Protein AF-A0A7G5Z8V1-F1 (afdb_monomer)

Foldseek 3Di:
DDDDDDPPDDDDQQAVQNLVVVLLVCCQVVANLVSQLVQADQQAWEPPLAIDRSCVVSVPDDGDPGGKHWHWQEWEAEQVRFWIWTKTKIADPVGWIWMKIWIWGQDPVSHIHTRYIYIDTDPDTDDHDPDHHYHYADPADQADDDDDDDDPAFDKDKDADPSRQKIKMKGAHPLRWIWIWIFGHNNPYTHTPDTDTGDRDD

Solvent-accessible surface area (backbone atoms only — not comparable to full-atom values): 11379 Å² total; per-residue (Å²): 135,88,83,81,84,78,78,78,77,75,75,82,78,83,45,70,63,53,46,51,50,51,44,39,50,34,15,70,74,71,24,35,49,55,27,52,56,69,38,36,40,85,82,11,34,30,60,81,72,50,82,39,51,40,48,73,72,43,66,85,53,75,52,61,99,66,44,69,50,54,49,59,39,35,29,42,28,20,52,85,66,46,28,32,42,36,31,28,22,32,37,40,90,88,70,52,26,14,39,38,45,36,35,35,37,51,43,98,88,66,50,69,28,31,48,37,43,44,68,52,80,37,98,64,69,55,74,84,56,98,65,52,50,77,45,69,20,39,79,49,73,78,60,67,82,79,83,87,80,86,74,96,56,58,62,67,54,70,55,57,35,96,81,43,17,25,38,40,37,39,38,32,41,85,74,32,24,34,40,40,37,30,30,33,21,69,45,86,50,75,44,79,78,43,79,48,77,43,71,46,75,131

Sequence (202 aa):
MLAALLLAAAAPAVTAADAERAFAAAAQSDGQWTAFRRHATDDAVMFAPQVVKAQEFLKDRKDPPKAIDWWPTESYVSCDGSFAVNTGGWQRPDGANGYFSTVWIKQPDGNWKWIVDGGDGLTTARPRPAMPAIHTASCSGTPAKPPTIAYREGPSAAAASADGTVVYRWHVSSNGARQFWAAIWDGKALTTVIDDKIAAPQ

pLDDT: mean 93.98, std 11.22, range [42.84, 98.94]

Structure (mmCIF, N/CA/C/O backbone):
data_AF-A0A7G5Z8V1-F1
#
_entry.id   AF-A0A7G5Z8V1-F1
#
loop_
_atom_site.group_PDB
_atom_site.id
_atom_site.type_symbol
_atom_site.label_atom_id
_atom_site.label_alt_id
_atom_site.label_comp_id
_atom_site.label_asym_id
_atom_site.label_entity_id
_atom_site.label_seq_id
_atom_site.pdbx_PDB_ins_code
_atom_site.Cartn_x
_atom_site.Cartn_y
_atom_site.Cartn_z
_atom_site.occupancy
_atom_site.B_iso_or_equiv
_atom_site.auth_seq_id
_atom_site.auth_comp_id
_atom_site.auth_asym_id
_atom_site.auth_atom_id
_atom_site.pdbx_PDB_model_num
ATOM 1 N N . MET A 1 1 ? -20.443 -7.767 -50.316 1.00 42.84 1 MET A N 1
ATOM 2 C CA . MET A 1 1 ? -20.719 -7.902 -48.870 1.00 42.84 1 MET A CA 1
ATOM 3 C C . MET A 1 1 ? -19.552 -7.262 -48.131 1.00 42.84 1 MET A C 1
ATOM 5 O O . MET A 1 1 ? -18.460 -7.806 -48.198 1.00 42.84 1 MET A O 1
ATOM 9 N N . LEU A 1 2 ? -19.734 -6.073 -47.545 1.00 43.00 2 LEU A N 1
ATOM 10 C CA . LEU A 1 2 ? -18.720 -5.467 -46.674 1.00 43.00 2 LEU A CA 1
ATOM 11 C C . LEU A 1 2 ? -18.888 -6.051 -45.267 1.00 43.00 2 LEU A C 1
ATOM 13 O O . LEU A 1 2 ? -19.949 -5.897 -44.668 1.00 43.00 2 LEU A O 1
ATOM 17 N N . ALA A 1 3 ? -17.858 -6.721 -44.758 1.00 44.66 3 ALA A N 1
ATOM 18 C CA . ALA A 1 3 ? -17.783 -7.116 -43.359 1.00 44.66 3 ALA A CA 1
ATOM 19 C C . ALA A 1 3 ? -17.273 -5.922 -42.539 1.00 44.66 3 ALA A C 1
ATOM 21 O O . ALA A 1 3 ? -16.144 -5.474 -42.728 1.00 44.66 3 ALA A O 1
ATOM 22 N N . ALA A 1 4 ? -18.112 -5.392 -41.650 1.00 50.62 4 ALA A N 1
ATOM 23 C CA . ALA A 1 4 ? -17.695 -4.417 -40.652 1.00 50.62 4 ALA A CA 1
ATOM 24 C C . ALA A 1 4 ? -17.021 -5.162 -39.488 1.00 50.62 4 ALA A C 1
ATOM 26 O O . ALA A 1 4 ? -17.681 -5.908 -38.766 1.00 50.62 4 ALA A O 1
ATOM 27 N N . LEU A 1 5 ? -15.709 -4.974 -39.310 1.00 52.28 5 LEU A N 1
ATOM 28 C CA . LEU A 1 5 ? -15.029 -5.347 -38.069 1.00 52.28 5 LEU A CA 1
ATOM 29 C C . LEU A 1 5 ? -15.472 -4.376 -36.966 1.00 52.28 5 LEU A C 1
ATOM 31 O O . LEU A 1 5 ? -15.060 -3.218 -36.941 1.00 52.28 5 LEU A O 1
ATOM 35 N N . LEU A 1 6 ? -16.300 -4.857 -36.044 1.00 50.81 6 LEU A N 1
ATOM 36 C CA . LEU A 1 6 ? -16.520 -4.211 -34.754 1.00 50.81 6 LEU A CA 1
ATOM 37 C C . LEU A 1 6 ? -15.278 -4.456 -33.886 1.00 50.81 6 LEU A C 1
ATOM 39 O O . LEU A 1 6 ? -15.096 -5.555 -33.364 1.00 50.81 6 LEU A O 1
ATOM 43 N N . LEU A 1 7 ? -14.416 -3.447 -33.728 1.00 50.97 7 LEU A N 1
ATOM 44 C CA . LEU A 1 7 ? -13.463 -3.439 -32.621 1.00 50.97 7 LEU A CA 1
ATOM 45 C C . LEU A 1 7 ? -14.263 -3.281 -31.324 1.00 50.97 7 LEU A C 1
ATOM 47 O O . LEU A 1 7 ? -14.739 -2.191 -31.010 1.00 50.97 7 LEU A O 1
ATOM 51 N N . ALA A 1 8 ? -14.418 -4.367 -30.570 1.00 53.91 8 ALA A N 1
ATOM 52 C CA . ALA A 1 8 ? -14.824 -4.270 -29.178 1.00 53.91 8 ALA A CA 1
ATOM 53 C C . ALA A 1 8 ? -13.692 -3.570 -28.412 1.00 53.91 8 ALA A C 1
ATOM 55 O O . ALA A 1 8 ? -12.612 -4.134 -28.239 1.00 53.91 8 ALA A O 1
ATOM 56 N N . ALA A 1 9 ? -13.915 -2.325 -27.991 1.00 54.97 9 ALA A N 1
ATOM 57 C CA . ALA A 1 9 ? -13.023 -1.661 -27.053 1.00 54.97 9 ALA A CA 1
ATOM 58 C C . ALA A 1 9 ? -13.042 -2.462 -25.743 1.00 54.97 9 ALA A C 1
ATOM 60 O O . ALA A 1 9 ? -14.085 -2.568 -25.096 1.00 54.97 9 ALA A O 1
ATOM 61 N N . ALA A 1 10 ? -11.912 -3.070 -25.377 1.00 56.97 10 ALA A N 1
ATOM 62 C CA . ALA A 1 10 ? -11.768 -3.701 -24.073 1.00 56.97 10 ALA A CA 1
ATOM 63 C C . ALA A 1 10 ? -11.997 -2.638 -22.988 1.00 56.97 10 ALA A C 1
ATOM 65 O O . ALA A 1 10 ? -11.473 -1.526 -23.092 1.00 56.97 10 ALA A O 1
ATOM 66 N N . ALA A 1 11 ? -12.794 -2.964 -21.966 1.00 57.22 11 ALA A N 1
ATOM 67 C CA . ALA A 1 11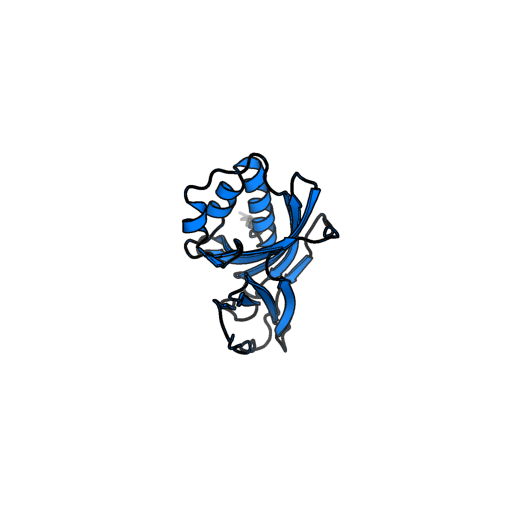 ? -12.927 -2.096 -20.804 1.00 57.22 11 ALA A CA 1
ATOM 68 C C . ALA A 1 11 ? -11.527 -1.810 -20.221 1.00 57.22 11 ALA A C 1
ATOM 70 O O . ALA A 1 11 ? -10.673 -2.705 -20.251 1.00 57.22 11 ALA A O 1
ATOM 71 N N . PRO A 1 12 ? -11.264 -0.594 -19.707 1.00 64.44 12 PRO A N 1
ATOM 72 C CA . PRO A 1 12 ? -9.978 -0.283 -19.098 1.00 64.44 12 PRO A CA 1
ATOM 73 C C . PRO A 1 12 ? -9.658 -1.300 -18.001 1.00 64.44 12 PRO A C 1
ATOM 75 O O . PRO A 1 12 ? -10.522 -1.626 -17.185 1.00 64.44 12 PRO A O 1
ATOM 78 N N . ALA A 1 13 ? -8.427 -1.810 -17.981 1.00 79.75 13 ALA A N 1
ATOM 79 C CA . ALA A 1 13 ? -7.993 -2.700 -16.914 1.00 79.75 13 ALA A CA 1
ATOM 80 C C . ALA A 1 13 ? -8.029 -1.959 -15.566 1.00 79.75 13 ALA A C 1
ATOM 82 O O . ALA A 1 13 ? -7.564 -0.824 -15.471 1.00 79.75 13 ALA A O 1
ATOM 83 N N . VAL A 1 14 ? -8.555 -2.613 -14.526 1.00 90.62 14 VAL A N 1
ATOM 84 C CA . VAL A 1 14 ? -8.622 -2.057 -13.166 1.00 90.62 14 VAL A CA 1
ATOM 85 C C . VAL A 1 14 ? -7.204 -1.782 -12.659 1.00 90.62 14 VAL A C 1
ATOM 87 O O . VAL A 1 14 ? -6.352 -2.680 -12.635 1.00 90.62 14 VAL A O 1
ATOM 90 N N . THR A 1 15 ? -6.935 -0.539 -12.259 1.00 96.06 15 THR A N 1
ATOM 91 C CA . THR A 1 15 ? -5.633 -0.138 -11.708 1.00 96.06 15 THR A CA 1
ATOM 92 C C . THR A 1 15 ? -5.532 -0.469 -10.216 1.00 96.06 15 THR A C 1
ATOM 94 O O . THR A 1 15 ? -6.542 -0.667 -9.541 1.00 96.06 15 THR A O 1
ATOM 97 N N . ALA A 1 16 ? -4.320 -0.479 -9.657 1.00 97.94 16 ALA A N 1
ATOM 98 C CA . ALA A 1 16 ? -4.148 -0.620 -8.208 1.00 97.94 16 ALA A CA 1
ATOM 99 C C . ALA A 1 16 ? -4.787 0.546 -7.428 1.00 97.94 16 ALA A C 1
ATOM 101 O O . ALA A 1 16 ? -5.283 0.356 -6.322 1.00 97.94 16 ALA A O 1
ATOM 102 N N . ALA A 1 17 ? -4.826 1.750 -8.005 1.00 98.31 17 ALA A N 1
ATOM 103 C CA . ALA A 1 17 ? -5.520 2.890 -7.412 1.00 98.31 17 ALA A CA 1
ATOM 104 C C . ALA A 1 17 ? -7.053 2.730 -7.436 1.00 98.31 17 ALA A C 1
ATOM 106 O O . ALA A 1 17 ? -7.732 3.174 -6.508 1.00 98.31 17 ALA A O 1
ATOM 107 N N . ASP A 1 18 ? -7.609 2.093 -8.473 1.00 97.94 18 ASP A N 1
ATOM 108 C CA . ASP A 1 18 ? -9.024 1.695 -8.492 1.00 97.94 18 ASP A CA 1
ATOM 109 C C . ASP A 1 18 ? -9.312 0.647 -7.416 1.00 97.94 18 ASP A C 1
ATOM 111 O O . ASP A 1 18 ? -10.317 0.755 -6.716 1.00 97.94 18 ASP A O 1
ATOM 115 N N . ALA A 1 19 ? -8.415 -0.330 -7.246 1.00 98.44 19 ALA A N 1
ATOM 116 C CA . ALA A 1 19 ? -8.535 -1.350 -6.208 1.00 98.44 19 ALA A CA 1
ATOM 117 C C . ALA A 1 19 ? -8.531 -0.746 -4.795 1.00 98.44 19 ALA A C 1
ATOM 119 O O . ALA A 1 19 ? -9.356 -1.137 -3.972 1.00 98.44 19 ALA A O 1
ATOM 120 N N . GLU A 1 20 ? -7.682 0.253 -4.536 1.00 98.81 20 GLU A N 1
ATOM 121 C CA . GLU A 1 20 ? -7.663 0.998 -3.269 1.00 98.81 20 GLU A CA 1
ATOM 122 C C . GLU A 1 20 ? -8.974 1.738 -3.010 1.00 98.81 20 GLU A C 1
ATOM 124 O O . GLU A 1 20 ? -9.533 1.666 -1.920 1.00 98.81 20 GLU A O 1
ATOM 129 N N . ARG A 1 21 ? -9.517 2.419 -4.027 1.00 98.62 21 ARG A N 1
ATOM 130 C CA . ARG A 1 21 ? -10.825 3.076 -3.904 1.00 98.62 21 ARG A CA 1
ATOM 131 C C . ARG A 1 21 ? -11.945 2.071 -3.661 1.00 98.62 21 ARG A C 1
ATOM 133 O O . ARG A 1 21 ? -12.835 2.346 -2.862 1.00 98.62 21 ARG A O 1
ATOM 140 N N . ALA A 1 22 ? -11.910 0.921 -4.333 1.00 98.56 22 ALA A N 1
ATOM 141 C CA . ALA A 1 22 ? -12.895 -0.138 -4.137 1.00 98.56 22 ALA A CA 1
ATOM 142 C C . ALA A 1 22 ? -12.802 -0.728 -2.723 1.00 98.56 22 ALA A C 1
ATOM 144 O O . ALA A 1 22 ? -13.826 -0.973 -2.093 1.00 98.56 22 ALA A O 1
ATOM 145 N N . PHE A 1 23 ? -11.584 -0.893 -2.206 1.00 98.75 23 PHE A N 1
ATOM 146 C CA . PHE A 1 23 ? -11.321 -1.323 -0.838 1.00 98.75 23 PHE A CA 1
ATOM 147 C C . PHE A 1 23 ? -11.846 -0.310 0.192 1.00 98.75 23 PHE A C 1
ATOM 149 O O . PHE A 1 23 ? -12.604 -0.693 1.087 1.00 98.75 23 PHE A O 1
ATOM 156 N N . ALA A 1 24 ? -11.535 0.978 0.021 1.00 98.69 24 ALA A N 1
ATOM 157 C CA . ALA A 1 24 ? -12.062 2.058 0.854 1.00 98.69 24 ALA A CA 1
ATOM 158 C C . ALA A 1 24 ? -13.596 2.098 0.842 1.00 98.69 24 ALA A C 1
ATOM 160 O O . ALA A 1 24 ? -14.230 2.151 1.895 1.00 98.69 24 ALA A O 1
ATOM 161 N N . ALA A 1 25 ? -14.209 2.003 -0.340 1.00 98.69 25 ALA A N 1
ATOM 162 C CA . ALA A 1 25 ? -15.660 1.977 -0.483 1.00 98.69 25 ALA A CA 1
ATOM 163 C C . ALA A 1 25 ? -16.288 0.749 0.195 1.00 98.69 25 ALA A C 1
ATOM 165 O O . ALA A 1 25 ? -17.273 0.892 0.919 1.00 98.69 25 ALA A O 1
ATOM 166 N N . ALA A 1 26 ? -15.694 -0.436 0.025 1.00 98.69 26 ALA A N 1
ATOM 167 C CA . ALA A 1 26 ? -16.163 -1.665 0.662 1.00 98.69 26 ALA A CA 1
ATOM 168 C C . ALA A 1 26 ? -16.110 -1.575 2.192 1.00 98.69 26 ALA A C 1
ATOM 170 O O . ALA A 1 26 ? -16.985 -2.101 2.872 1.00 98.69 26 ALA A O 1
ATOM 171 N N . ALA A 1 27 ? -15.120 -0.884 2.757 1.00 98.62 27 ALA A N 1
ATOM 172 C CA . ALA A 1 27 ? -15.057 -0.679 4.200 1.00 98.62 27 ALA A CA 1
ATOM 173 C C . ALA A 1 27 ? -16.197 0.197 4.726 1.00 98.62 27 ALA A C 1
ATOM 175 O O . ALA A 1 27 ? -16.686 -0.044 5.831 1.00 98.62 27 ALA A O 1
ATOM 176 N N . GLN A 1 28 ? -16.641 1.175 3.931 1.00 98.31 28 GLN A N 1
ATOM 177 C CA . GLN A 1 28 ? -17.790 2.018 4.262 1.00 98.31 28 GLN A CA 1
ATOM 178 C C . GLN A 1 28 ? -19.122 1.271 4.122 1.00 98.31 28 GLN A C 1
ATOM 180 O O . GLN A 1 28 ? -20.017 1.479 4.937 1.00 98.31 28 GLN A O 1
ATOM 185 N N . SER A 1 29 ? -19.270 0.419 3.102 1.00 97.94 29 SER A N 1
ATOM 186 C CA . SER A 1 29 ? -20.537 -0.267 2.817 1.00 97.94 29 SER A CA 1
ATOM 187 C C . SER A 1 29 ? -20.721 -1.564 3.603 1.00 97.94 29 SER A C 1
ATOM 189 O O . SER A 1 29 ? -21.815 -1.835 4.094 1.00 97.94 29 SER A O 1
ATOM 191 N N . ASP A 1 30 ? -19.656 -2.355 3.733 1.00 97.88 30 ASP A N 1
ATOM 192 C CA . ASP A 1 30 ? -19.725 -3.744 4.200 1.00 97.88 30 ASP A CA 1
ATOM 193 C C . ASP A 1 30 ? -19.062 -3.935 5.569 1.00 97.88 30 ASP A C 1
ATOM 195 O O . ASP A 1 30 ? -19.228 -4.979 6.201 1.00 97.88 30 ASP A O 1
ATOM 199 N N . GLY A 1 31 ? -18.301 -2.938 6.023 1.00 98.44 31 GLY A N 1
ATOM 200 C CA . GLY A 1 31 ? -17.531 -2.973 7.258 1.00 98.44 31 GLY A CA 1
ATOM 201 C C . GLY A 1 31 ? -16.026 -3.070 7.013 1.00 98.44 31 GLY A C 1
ATOM 202 O O . GLY A 1 31 ? -15.544 -3.743 6.099 1.00 98.44 31 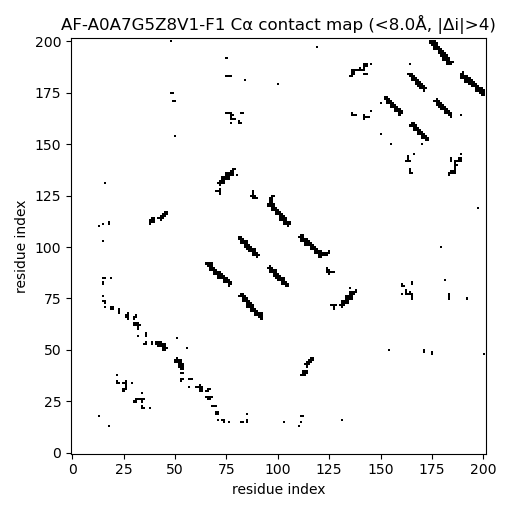GLY A O 1
ATOM 203 N N . GLN A 1 32 ? -15.268 -2.378 7.862 1.00 98.44 32 GLN A N 1
ATOM 204 C CA . GLN A 1 32 ? -13.825 -2.229 7.717 1.00 98.44 32 GLN A CA 1
ATOM 205 C C . GLN A 1 32 ? -13.071 -3.563 7.722 1.00 98.44 32 GLN A C 1
ATOM 207 O O . GLN A 1 32 ? -12.378 -3.881 6.762 1.00 98.44 32 GLN A O 1
ATOM 212 N N . TRP A 1 33 ? -13.192 -4.374 8.768 1.00 98.31 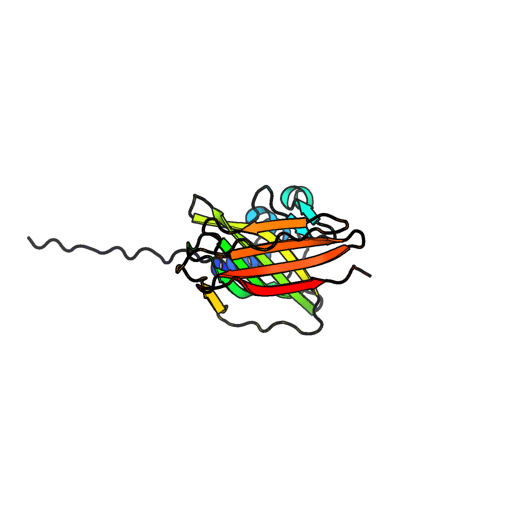33 TRP A N 1
ATOM 213 C CA . TRP A 1 33 ? -12.482 -5.653 8.839 1.00 98.31 33 TRP A CA 1
ATOM 214 C C . TRP A 1 33 ? -13.005 -6.660 7.824 1.00 98.31 33 TRP A C 1
ATOM 216 O O . TRP A 1 33 ? -12.235 -7.487 7.335 1.00 98.31 33 TRP A O 1
ATOM 226 N N . THR A 1 34 ? -14.276 -6.550 7.443 1.00 98.44 34 THR A N 1
ATOM 227 C CA . THR A 1 34 ? -14.842 -7.316 6.329 1.00 98.44 34 THR A CA 1
ATOM 228 C C . THR A 1 34 ? -14.148 -6.990 5.008 1.00 98.44 34 THR A C 1
ATOM 230 O O . THR A 1 34 ? -13.712 -7.910 4.309 1.00 98.44 34 THR A O 1
ATOM 233 N N . ALA A 1 35 ? -13.950 -5.710 4.696 1.00 98.56 35 ALA A N 1
ATOM 234 C CA . ALA A 1 35 ? -13.216 -5.281 3.511 1.00 98.56 35 ALA A CA 1
ATOM 235 C C . ALA A 1 35 ? -11.729 -5.667 3.574 1.00 98.56 35 ALA A C 1
ATOM 237 O O . ALA A 1 35 ? -11.196 -6.198 2.600 1.00 98.56 35 ALA A O 1
ATOM 238 N N . PHE A 1 36 ? -11.071 -5.488 4.726 1.00 98.62 36 PHE A N 1
ATOM 239 C CA . PHE A 1 36 ? -9.660 -5.857 4.893 1.00 98.62 36 PHE A CA 1
ATOM 240 C C . PHE A 1 36 ? -9.440 -7.344 4.581 1.00 98.62 36 PHE A C 1
ATOM 242 O O . PHE A 1 36 ? -8.591 -7.671 3.759 1.00 98.62 36 PHE A O 1
ATOM 249 N N . ARG A 1 37 ? -10.251 -8.249 5.151 1.00 98.56 37 ARG A N 1
ATOM 250 C CA . ARG A 1 37 ? -10.162 -9.697 4.869 1.00 98.56 37 ARG A CA 1
ATOM 251 C C . ARG A 1 37 ? -10.369 -10.022 3.389 1.00 98.56 37 ARG A C 1
ATOM 253 O O . ARG A 1 37 ? -9.665 -10.866 2.843 1.00 98.56 37 ARG A O 1
ATOM 260 N N . ARG A 1 38 ? -11.336 -9.364 2.743 1.00 98.31 38 ARG A N 1
ATOM 261 C CA . ARG A 1 38 ? -11.706 -9.620 1.342 1.00 98.31 38 ARG A CA 1
ATOM 262 C C . ARG A 1 38 ? -10.600 -9.231 0.362 1.00 98.31 38 ARG A C 1
ATOM 264 O O . ARG A 1 38 ? -10.340 -9.970 -0.586 1.00 98.31 38 ARG A O 1
ATOM 271 N N . HIS A 1 39 ? -9.986 -8.072 0.579 1.00 98.56 39 HIS A N 1
ATOM 272 C CA . HIS A 1 39 ? -8.976 -7.519 -0.324 1.00 98.56 39 HIS A CA 1
ATOM 273 C C . HIS A 1 39 ? -7.559 -8.032 -0.026 1.00 98.56 39 HIS A C 1
ATOM 275 O O . HIS A 1 39 ? -6.663 -7.829 -0.839 1.00 98.56 39 HIS A O 1
ATOM 281 N N . ALA A 1 40 ? -7.353 -8.732 1.090 1.00 98.81 40 ALA A N 1
ATOM 282 C CA . ALA A 1 40 ? -6.080 -9.350 1.429 1.00 98.81 40 ALA A CA 1
ATOM 283 C C . ALA A 1 40 ? -5.810 -10.636 0.632 1.00 98.81 40 ALA A C 1
ATOM 285 O O . ALA A 1 40 ? -6.705 -11.445 0.343 1.00 98.81 40 ALA A O 1
ATOM 286 N N . THR A 1 41 ? -4.534 -10.869 0.343 1.00 98.81 41 THR A N 1
ATOM 287 C CA . THR A 1 41 ? -4.005 -12.223 0.114 1.00 98.81 41 THR A CA 1
ATOM 288 C C . THR A 1 41 ? -4.066 -13.052 1.403 1.00 98.81 41 THR A C 1
ATOM 290 O O . THR A 1 41 ? -4.250 -12.517 2.500 1.00 98.81 41 THR A O 1
ATOM 293 N N . ASP A 1 42 ? -3.951 -14.375 1.287 1.00 98.31 42 ASP A N 1
ATOM 294 C CA . ASP A 1 42 ? -4.072 -15.271 2.445 1.00 98.31 42 ASP A CA 1
ATOM 295 C C . ASP A 1 42 ? -2.901 -15.109 3.426 1.00 98.31 42 ASP A C 1
ATOM 297 O O . ASP A 1 42 ? -3.060 -15.263 4.637 1.00 98.31 42 ASP A O 1
ATOM 301 N N . ASP A 1 43 ? -1.728 -14.745 2.911 1.00 97.94 43 ASP A N 1
ATOM 302 C CA . ASP A 1 43 ? -0.494 -14.549 3.662 1.00 97.94 43 ASP A CA 1
ATOM 303 C C . ASP A 1 43 ? -0.179 -13.076 3.964 1.00 97.94 43 ASP A C 1
ATOM 305 O O . ASP A 1 43 ? 0.876 -12.797 4.552 1.00 97.94 43 ASP A O 1
ATOM 309 N N . ALA A 1 44 ? -1.096 -12.163 3.622 1.00 98.75 44 ALA A N 1
ATOM 310 C CA . ALA A 1 44 ? -0.938 -10.732 3.823 1.00 98.75 44 ALA A CA 1
ATOM 311 C C . ALA A 1 44 ? -0.624 -10.385 5.280 1.00 98.75 44 ALA A C 1
ATOM 313 O O . ALA A 1 44 ? -1.101 -11.030 6.225 1.00 98.75 44 ALA A O 1
ATOM 314 N N . VAL A 1 45 ? 0.143 -9.317 5.472 1.00 98.81 45 VAL A N 1
ATOM 315 C CA . VAL A 1 45 ? 0.484 -8.805 6.798 1.00 98.81 45 VAL A CA 1
ATOM 316 C C . VAL A 1 45 ? -0.024 -7.387 7.006 1.00 98.81 45 VAL A C 1
ATOM 318 O O . VAL A 1 45 ? -0.087 -6.584 6.079 1.00 98.81 45 VAL A O 1
ATOM 321 N N . MET A 1 46 ? -0.359 -7.076 8.252 1.00 98.25 46 MET A N 1
ATOM 322 C CA . MET A 1 46 ? -0.645 -5.715 8.701 1.00 98.25 46 MET A CA 1
ATOM 323 C C . MET A 1 46 ? 0.026 -5.454 10.051 1.00 98.25 46 MET A C 1
ATOM 325 O O . MET A 1 46 ? 0.619 -6.361 10.639 1.00 98.25 46 MET A O 1
ATOM 329 N N . PHE A 1 47 ? -0.061 -4.226 10.557 1.00 96.81 47 PHE A N 1
ATOM 330 C CA . PHE A 1 47 ? 0.639 -3.816 11.777 1.00 96.81 47 PHE A CA 1
ATOM 331 C C . PHE A 1 47 ? -0.337 -3.374 12.870 1.00 96.81 47 PHE A C 1
ATOM 333 O O . PHE A 1 47 ? -1.101 -2.429 12.675 1.00 96.81 47 PHE A O 1
ATOM 340 N N . ALA A 1 48 ? -0.301 -4.035 14.030 1.00 90.38 48 ALA A N 1
ATOM 341 C CA . ALA A 1 48 ? -1.230 -3.777 15.130 1.00 90.38 48 ALA A CA 1
ATOM 342 C C . ALA A 1 48 ? -0.656 -4.044 16.543 1.00 90.38 48 ALA A C 1
ATOM 344 O O . ALA A 1 48 ? -1.134 -4.944 17.236 1.00 90.38 48 ALA A O 1
ATOM 345 N N . PRO A 1 49 ? 0.315 -3.259 17.049 1.00 88.44 49 PRO A N 1
ATOM 346 C CA . PRO A 1 49 ? 1.302 -2.427 16.348 1.00 88.44 49 PRO A CA 1
ATOM 347 C C . PRO A 1 49 ? 2.476 -3.256 15.793 1.00 88.44 49 PRO A C 1
ATOM 349 O O . PRO A 1 49 ? 3.198 -2.802 14.910 1.00 88.44 49 PRO A O 1
ATOM 352 N N . GLN A 1 50 ? 2.645 -4.483 16.294 1.00 95.38 50 GLN A N 1
ATOM 353 C CA . GLN A 1 50 ? 3.554 -5.482 15.739 1.00 95.38 50 GLN A CA 1
ATOM 354 C C . GLN A 1 50 ? 2.992 -6.063 14.439 1.00 95.38 50 GLN A C 1
ATOM 356 O O . GLN A 1 50 ? 1.792 -5.955 14.174 1.00 95.38 50 GLN A O 1
ATOM 361 N N . VAL A 1 51 ? 3.853 -6.679 13.627 1.00 97.56 51 VAL A N 1
ATOM 362 C CA . VAL A 1 51 ? 3.398 -7.374 12.418 1.00 97.56 51 VAL A CA 1
ATOM 363 C C . VAL A 1 51 ? 2.512 -8.565 12.790 1.00 97.56 51 VAL A C 1
ATOM 365 O O . VAL A 1 51 ? 2.836 -9.344 13.686 1.00 97.56 51 VAL A O 1
ATOM 368 N N . VAL A 1 52 ? 1.394 -8.710 12.088 1.00 98.06 52 VAL A N 1
ATOM 369 C CA . VAL A 1 52 ? 0.451 -9.820 12.240 1.00 98.06 52 VAL A CA 1
ATOM 370 C C . VAL A 1 52 ? 0.019 -10.328 10.870 1.00 98.06 52 VAL A C 1
ATOM 372 O O . VAL A 1 52 ? -0.045 -9.559 9.909 1.00 98.06 52 VAL A O 1
ATOM 375 N N . LYS A 1 53 ? -0.318 -11.617 10.777 1.00 98.56 53 LYS A N 1
ATOM 376 C CA . LYS A 1 53 ? -1.004 -12.173 9.605 1.00 98.56 53 LYS A CA 1
ATOM 377 C C . LYS A 1 53 ? -2.437 -11.653 9.583 1.00 98.56 53 LYS A C 1
ATOM 379 O O . LYS A 1 53 ? -3.176 -11.839 10.548 1.00 98.56 53 LYS A O 1
ATOM 384 N N . ALA A 1 54 ? -2.821 -10.981 8.503 1.00 98.44 54 ALA A N 1
ATOM 385 C CA . ALA A 1 54 ? -4.080 -10.250 8.426 1.00 98.44 54 ALA A CA 1
ATOM 386 C C . ALA A 1 54 ? -5.297 -11.168 8.574 1.00 98.44 54 ALA A C 1
ATOM 388 O O . ALA A 1 54 ? -6.172 -10.893 9.392 1.00 98.44 54 ALA A O 1
ATOM 389 N N . GLN A 1 55 ? -5.330 -12.284 7.838 1.00 98.44 55 GLN A N 1
ATOM 390 C CA . GLN A 1 55 ? -6.450 -13.226 7.901 1.00 98.44 55 GLN A CA 1
ATOM 391 C C . GLN A 1 55 ? -6.634 -13.802 9.309 1.00 98.44 55 GLN A C 1
ATOM 393 O O . GLN A 1 55 ? -7.750 -13.839 9.823 1.00 98.44 55 GLN A O 1
ATOM 398 N N . GLU A 1 56 ? -5.540 -14.189 9.968 1.00 98.31 56 GLU A N 1
ATOM 399 C CA . GLU A 1 56 ? -5.571 -14.727 11.333 1.00 98.31 56 GLU A CA 1
ATOM 400 C C . GLU A 1 56 ? -6.012 -13.668 12.346 1.00 98.31 56 GLU A C 1
ATOM 402 O O . GLU A 1 56 ? -6.919 -13.900 13.144 1.00 98.31 56 GLU A O 1
ATOM 407 N N . PHE A 1 57 ? -5.409 -12.479 12.284 1.00 98.06 57 PHE A N 1
ATOM 408 C CA . PHE A 1 57 ? -5.690 -11.390 13.214 1.00 98.06 57 PHE A CA 1
ATOM 409 C C . PHE A 1 57 ? -7.130 -10.883 13.110 1.00 98.06 57 PHE A C 1
ATOM 411 O O . PHE A 1 57 ? -7.715 -10.484 14.121 1.00 98.06 57 PHE A O 1
ATOM 418 N N . LEU A 1 58 ? -7.695 -10.877 11.900 1.00 97.94 58 LEU A N 1
ATOM 419 C CA . LEU A 1 58 ? -9.022 -10.340 11.615 1.00 97.94 58 LEU A CA 1
ATOM 420 C C . LEU A 1 58 ? -10.136 -11.389 11.666 1.00 97.94 58 LEU A C 1
ATOM 422 O O . LEU A 1 58 ? -11.294 -10.980 11.652 1.00 97.94 58 LEU A O 1
ATOM 426 N N . LYS A 1 59 ? -9.839 -12.695 11.730 1.00 96.19 59 LYS A N 1
ATOM 427 C CA . LYS A 1 59 ? -10.814 -13.793 11.565 1.00 96.19 59 LYS A CA 1
ATOM 428 C C . LYS A 1 59 ? -12.137 -13.581 12.310 1.00 96.19 59 LYS A C 1
ATOM 430 O O . LYS A 1 59 ? -13.191 -13.567 11.684 1.00 96.19 59 LYS A O 1
ATOM 435 N N . ASP A 1 60 ? -12.064 -13.343 13.619 1.00 94.44 60 ASP A N 1
ATOM 436 C CA . ASP A 1 60 ? -13.239 -13.208 14.494 1.00 94.44 60 ASP A CA 1
ATOM 437 C C . ASP A 1 60 ? -13.506 -11.751 14.918 1.00 94.44 60 ASP A C 1
ATOM 439 O O . ASP A 1 60 ? -14.344 -11.467 15.780 1.00 94.44 60 ASP A O 1
ATOM 443 N N . ARG A 1 61 ? -12.784 -10.790 14.325 1.00 97.44 61 ARG A N 1
ATOM 444 C CA . ARG A 1 61 ? -12.944 -9.371 14.652 1.00 97.44 61 ARG A CA 1
ATOM 445 C C . ARG A 1 61 ? -14.193 -8.809 13.991 1.00 97.44 61 ARG A C 1
ATOM 447 O O . ARG A 1 61 ? -14.294 -8.746 12.763 1.00 97.44 61 ARG A O 1
ATOM 454 N N . LYS A 1 62 ? -15.105 -8.337 14.842 1.00 98.00 62 LYS A N 1
ATOM 455 C CA . LYS A 1 62 ? -16.289 -7.571 14.448 1.00 98.00 62 LYS A CA 1
ATOM 456 C C . LYS A 1 62 ? -15.887 -6.209 13.909 1.00 98.00 62 LYS A C 1
ATOM 458 O O . LYS A 1 62 ? -14.982 -5.575 14.455 1.00 98.00 62 LYS A O 1
ATOM 463 N N . ASP A 1 63 ? -16.589 -5.768 12.877 1.00 98.25 63 ASP A N 1
ATOM 464 C CA . ASP A 1 63 ? -16.410 -4.439 12.313 1.00 98.25 63 ASP A CA 1
ATOM 465 C C . ASP A 1 63 ? -16.645 -3.345 13.371 1.00 98.25 63 ASP A C 1
ATOM 467 O O . ASP A 1 63 ? -17.536 -3.480 14.221 1.00 98.25 63 ASP A O 1
ATOM 471 N N . PRO A 1 64 ? -15.841 -2.265 13.362 1.00 96.81 64 PRO A N 1
ATOM 472 C CA . PRO A 1 64 ? -16.119 -1.108 14.196 1.00 96.81 64 PRO A CA 1
ATOM 473 C C . PRO A 1 64 ? -17.448 -0.458 13.765 1.00 96.81 64 PRO A C 1
ATOM 475 O O . PRO A 1 64 ? -17.811 -0.538 12.592 1.00 96.81 64 PRO A O 1
ATOM 478 N N . PRO A 1 65 ? -18.155 0.256 14.665 1.00 96.44 65 PRO A N 1
ATOM 479 C CA . PRO A 1 65 ? -19.425 0.910 14.322 1.00 96.44 65 PRO A CA 1
ATOM 480 C C . PRO A 1 65 ? -19.318 1.940 13.191 1.00 96.44 65 PRO A C 1
ATOM 482 O O . PRO A 1 65 ? -20.304 2.231 12.521 1.00 96.44 65 PRO A O 1
ATOM 485 N N . LYS A 1 66 ? -18.130 2.527 13.015 1.00 97.25 66 LYS A N 1
ATOM 486 C CA . LYS A 1 66 ? -17.795 3.441 11.925 1.00 97.25 66 LYS A CA 1
ATOM 487 C C . LYS A 1 66 ? -16.415 3.077 11.395 1.00 97.25 66 LYS A C 1
ATOM 489 O O . LYS A 1 66 ? -15.479 2.938 12.185 1.00 97.25 66 LYS A O 1
ATOM 494 N N . ALA A 1 67 ? -16.306 2.931 10.081 1.00 97.75 67 ALA A N 1
ATOM 495 C CA . ALA A 1 67 ? -15.037 2.698 9.414 1.00 97.75 67 ALA A CA 1
ATOM 496 C C . ALA A 1 67 ? -14.191 3.980 9.369 1.00 97.75 67 ALA A C 1
ATOM 498 O O . ALA A 1 67 ? -14.709 5.098 9.410 1.00 97.75 67 ALA A O 1
ATOM 499 N N . ILE A 1 68 ? -12.879 3.801 9.277 1.00 97.69 68 ILE A N 1
ATOM 500 C CA . ILE A 1 68 ? -11.936 4.844 8.876 1.00 97.69 68 ILE A CA 1
ATOM 501 C C . ILE A 1 68 ? -12.240 5.224 7.422 1.00 97.69 68 ILE A C 1
ATOM 503 O O . ILE A 1 68 ? -12.517 4.346 6.611 1.00 97.69 68 ILE A O 1
ATOM 507 N N . ASP A 1 69 ? -12.192 6.512 7.092 1.00 98.31 69 ASP A N 1
ATOM 508 C CA . ASP A 1 69 ? -12.297 7.010 5.717 1.00 98.31 69 ASP A CA 1
ATOM 509 C C . ASP A 1 69 ? -10.888 7.231 5.154 1.00 98.31 69 ASP A C 1
ATOM 511 O O . ASP A 1 69 ? -10.117 8.002 5.727 1.00 98.31 69 ASP A O 1
ATOM 515 N N . TRP A 1 70 ? -10.523 6.561 4.060 1.00 98.75 70 TRP A N 1
ATOM 516 C CA . TRP A 1 70 ? -9.206 6.704 3.433 1.00 98.75 70 TRP A CA 1
ATOM 517 C C . TRP A 1 70 ? -9.290 6.853 1.917 1.00 98.75 70 TRP A C 1
ATOM 519 O O . TRP A 1 70 ? -10.267 6.4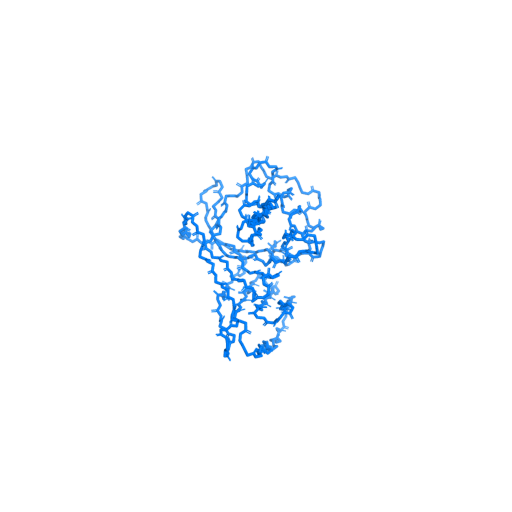68 1.278 1.00 98.75 70 TRP A O 1
ATOM 529 N N . TRP A 1 71 ? -8.252 7.459 1.339 1.00 98.69 71 TRP A N 1
ATOM 530 C CA . TRP A 1 71 ? -8.180 7.754 -0.089 1.00 98.69 71 TRP A CA 1
ATOM 531 C C . TRP A 1 71 ? -6.731 7.716 -0.590 1.00 98.69 71 TRP A C 1
ATOM 533 O O . TRP A 1 71 ? -5.848 8.273 0.070 1.00 98.69 71 TRP A O 1
ATOM 543 N N . PRO A 1 72 ? -6.459 7.125 -1.769 1.00 98.56 72 PRO A N 1
ATOM 544 C CA . PRO A 1 72 ? -5.131 7.180 -2.363 1.00 98.56 72 PRO A CA 1
ATOM 545 C C . PRO A 1 72 ? -4.807 8.596 -2.838 1.00 98.56 72 PRO A C 1
ATOM 547 O O . PRO A 1 72 ? -5.638 9.267 -3.455 1.00 98.56 72 PRO A O 1
ATOM 550 N N . THR A 1 73 ? -3.574 9.029 -2.601 1.00 98.75 73 THR A N 1
ATOM 551 C CA . THR A 1 73 ? -2.997 10.224 -3.230 1.00 98.75 73 THR A CA 1
ATOM 552 C C . THR A 1 73 ? -2.050 9.850 -4.357 1.00 98.75 73 THR A C 1
ATOM 554 O O . THR A 1 73 ? -1.982 10.572 -5.348 1.00 98.75 73 THR A O 1
ATOM 557 N N . GLU A 1 74 ? -1.348 8.725 -4.227 1.00 98.81 74 GLU A N 1
ATOM 558 C CA . GLU A 1 74 ? -0.324 8.283 -5.173 1.00 98.81 74 GLU A CA 1
ATOM 559 C C . GLU A 1 74 ? -0.355 6.756 -5.336 1.00 98.81 74 GLU A C 1
ATOM 561 O O . GLU A 1 74 ? -0.674 6.022 -4.395 1.00 98.81 74 GLU A O 1
ATOM 566 N N . SER A 1 75 ? -0.020 6.279 -6.536 1.00 98.81 75 SER A N 1
ATOM 567 C CA . SER A 1 75 ? 0.145 4.860 -6.862 1.00 98.81 75 SER A CA 1
ATOM 568 C C . SER A 1 75 ? 1.408 4.662 -7.694 1.00 98.81 75 SER A C 1
ATOM 570 O O . SER A 1 75 ? 1.559 5.253 -8.765 1.00 98.81 75 SER A O 1
ATOM 572 N N . TYR A 1 76 ? 2.308 3.824 -7.194 1.00 98.88 76 TYR A N 1
ATOM 573 C CA . TYR A 1 76 ? 3.600 3.507 -7.791 1.00 98.88 76 TYR A CA 1
ATOM 574 C C . TYR A 1 76 ? 3.560 2.094 -8.366 1.00 98.88 76 TYR A C 1
ATOM 576 O O . TYR A 1 76 ? 3.509 1.134 -7.605 1.00 98.88 76 TYR A O 1
ATOM 584 N N . VAL A 1 77 ? 3.556 1.963 -9.689 1.00 98.81 77 VAL A N 1
ATOM 585 C CA . VAL A 1 77 ? 3.210 0.733 -10.419 1.00 98.81 77 VAL A CA 1
ATOM 586 C C . VAL A 1 77 ? 4.439 0.158 -11.125 1.00 98.81 77 VAL A C 1
ATOM 588 O O . VAL A 1 77 ? 5.236 0.913 -11.684 1.00 98.81 77 VAL A O 1
ATOM 591 N N . SER A 1 78 ? 4.592 -1.168 -11.125 1.00 98.69 78 SER A N 1
ATOM 592 C CA . SER A 1 78 ? 5.625 -1.861 -11.907 1.00 98.69 78 SER A CA 1
ATOM 593 C C . SER A 1 78 ? 5.428 -1.659 -13.406 1.00 98.69 78 SER A C 1
ATOM 595 O O . SER A 1 78 ? 4.313 -1.410 -13.866 1.00 98.69 78 SER A O 1
ATOM 597 N N . CYS A 1 79 ? 6.509 -1.763 -14.179 1.00 98.25 79 CYS A N 1
ATOM 598 C CA . CYS A 1 79 ? 6.452 -1.671 -15.639 1.00 98.25 79 CYS A CA 1
ATOM 599 C C . CYS A 1 79 ? 5.465 -2.702 -16.215 1.00 98.25 79 CYS A C 1
ATOM 601 O O . CYS A 1 79 ? 4.659 -2.373 -17.085 1.00 98.25 79 CYS A O 1
ATOM 603 N N . ASP A 1 80 ? 5.488 -3.933 -15.698 1.00 96.88 80 ASP A N 1
ATOM 604 C CA . ASP A 1 80 ? 4.588 -5.016 -16.102 1.00 96.88 80 ASP A CA 1
ATOM 605 C C . ASP A 1 80 ? 3.131 -4.841 -15.623 1.00 96.88 80 ASP A C 1
ATOM 607 O O . ASP A 1 80 ? 2.252 -5.627 -15.986 1.00 96.88 80 ASP A O 1
ATOM 611 N N . GLY A 1 81 ? 2.847 -3.819 -14.806 1.00 97.25 81 GLY A N 1
ATOM 612 C CA . GLY A 1 81 ? 1.511 -3.505 -14.303 1.00 97.25 81 GLY A CA 1
ATOM 613 C C . GLY A 1 81 ? 0.908 -4.561 -13.371 1.00 97.25 81 GLY A C 1
ATOM 614 O O . GLY A 1 81 ? -0.315 -4.566 -13.171 1.00 97.25 81 GLY A O 1
ATOM 615 N N . SER A 1 82 ? 1.721 -5.477 -12.838 1.00 97.44 82 SER A N 1
ATOM 616 C CA . SER A 1 82 ? 1.296 -6.571 -11.953 1.00 97.44 82 SER A CA 1
ATOM 617 C C . SER A 1 82 ? 1.445 -6.252 -10.464 1.00 97.44 82 SER A C 1
ATOM 619 O O . SER A 1 82 ? 0.895 -6.962 -9.624 1.00 97.44 82 SER A O 1
ATOM 621 N N . PHE A 1 83 ? 2.155 -5.179 -10.123 1.00 98.56 83 PHE A N 1
ATOM 622 C CA . PHE A 1 83 ? 2.513 -4.842 -8.753 1.00 98.56 83 PHE A CA 1
ATOM 623 C C . PHE A 1 83 ? 2.415 -3.335 -8.523 1.00 98.56 83 PHE A C 1
ATOM 625 O O . PHE A 1 83 ? 2.714 -2.548 -9.423 1.00 98.56 83 PHE A O 1
ATOM 632 N N . ALA A 1 84 ? 2.013 -2.914 -7.326 1.00 98.75 84 ALA A N 1
ATOM 633 C CA . ALA A 1 84 ? 1.996 -1.498 -6.985 1.00 98.75 84 ALA A CA 1
ATOM 634 C C . ALA A 1 84 ? 2.172 -1.233 -5.489 1.00 98.75 84 ALA A C 1
ATOM 636 O O . ALA A 1 84 ? 1.876 -2.084 -4.652 1.00 98.75 84 ALA A O 1
ATOM 637 N N . VAL A 1 85 ? 2.599 -0.019 -5.153 1.00 98.88 85 VAL A N 1
ATOM 638 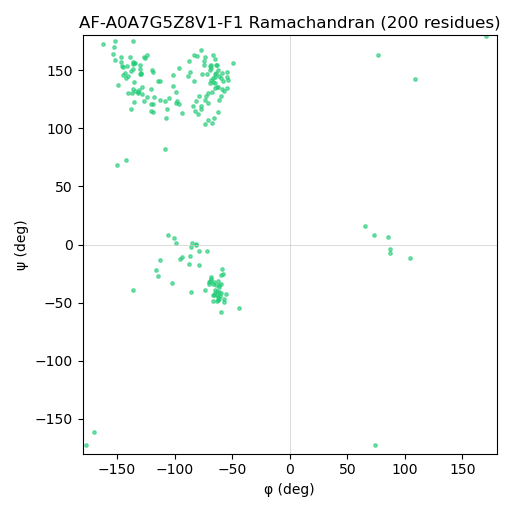C CA . VAL A 1 85 ? 2.514 0.527 -3.797 1.00 98.88 85 VAL A CA 1
ATOM 639 C C . VAL A 1 85 ? 1.668 1.789 -3.843 1.00 98.88 85 VAL A C 1
ATOM 641 O O . VAL A 1 85 ? 1.994 2.734 -4.561 1.00 98.88 85 VAL A O 1
ATOM 644 N N . ASN A 1 86 ? 0.578 1.799 -3.088 1.00 98.88 86 ASN A N 1
ATOM 645 C CA . ASN A 1 86 ? -0.283 2.961 -2.939 1.00 98.88 86 ASN A CA 1
ATOM 646 C C . ASN A 1 86 ? 0.010 3.650 -1.613 1.00 98.88 86 ASN A C 1
ATOM 648 O O . ASN A 1 86 ? 0.280 2.988 -0.612 1.00 98.88 86 ASN A O 1
ATOM 652 N N . THR A 1 87 ? -0.102 4.971 -1.599 1.00 98.88 87 THR A N 1
ATOM 653 C CA . THR A 1 87 ? -0.109 5.756 -0.364 1.00 98.88 87 THR A CA 1
ATOM 654 C C . THR A 1 87 ? -1.190 6.823 -0.432 1.00 98.88 87 THR A C 1
ATOM 656 O O . THR A 1 87 ? -1.655 7.212 -1.511 1.00 98.88 87 THR A O 1
ATOM 659 N N . GLY A 1 88 ? -1.630 7.279 0.731 1.00 98.75 88 GLY A N 1
ATOM 660 C CA . GLY A 1 88 ? -2.720 8.226 0.825 1.00 98.75 88 GLY A CA 1
ATOM 661 C C . GLY A 1 88 ? -3.019 8.665 2.242 1.00 98.75 88 GLY A C 1
ATOM 662 O O . GLY A 1 88 ? -2.270 8.376 3.175 1.00 98.75 88 GLY A O 1
ATOM 663 N N . GLY A 1 89 ? -4.109 9.412 2.385 1.00 98.62 89 GLY A N 1
ATOM 664 C CA . GLY A 1 89 ? -4.592 9.888 3.674 1.00 98.62 89 GLY A CA 1
ATOM 665 C C . GLY A 1 89 ? -5.667 8.979 4.246 1.00 98.62 89 GLY A C 1
ATOM 666 O O . GLY A 1 89 ? -6.429 8.367 3.499 1.00 98.62 89 GLY A O 1
ATOM 667 N N . TRP A 1 90 ? -5.763 8.949 5.571 1.00 98.62 90 TRP A N 1
ATOM 668 C CA . TRP A 1 90 ? -6.938 8.441 6.269 1.00 98.62 90 TRP A CA 1
ATOM 669 C C . TRP A 1 90 ? -7.411 9.426 7.335 1.00 98.62 90 TRP A C 1
ATOM 671 O O . TRP A 1 90 ? -6.628 10.212 7.872 1.00 98.62 90 TRP A O 1
ATOM 681 N N . GLN A 1 91 ? -8.700 9.362 7.651 1.00 98.44 91 GLN A N 1
ATOM 682 C CA . GLN A 1 91 ? -9.351 10.106 8.716 1.00 98.44 91 GLN A CA 1
ATOM 683 C C . GLN A 1 91 ? -10.263 9.174 9.518 1.00 98.44 91 GLN A C 1
ATOM 685 O O . GLN A 1 91 ? -11.047 8.396 8.972 1.00 98.44 91 GLN A O 1
ATOM 690 N N . ARG A 1 92 ? -10.143 9.236 10.842 1.00 96.94 92 ARG A N 1
ATOM 691 C CA . ARG A 1 92 ? -10.995 8.506 11.779 1.00 96.94 92 ARG A CA 1
ATOM 692 C C . ARG A 1 92 ? -12.252 9.312 12.118 1.00 96.94 92 ARG A C 1
ATOM 694 O O . ARG A 1 92 ? -12.237 10.540 12.043 1.00 96.94 92 ARG A O 1
ATOM 701 N N . PRO A 1 93 ? -13.323 8.643 12.580 1.00 95.69 93 PRO A N 1
ATOM 702 C CA . PRO A 1 93 ? -14.549 9.313 13.020 1.00 95.69 93 PRO A CA 1
ATOM 703 C C . PRO A 1 93 ? -14.371 10.318 14.169 1.00 95.69 93 PRO A C 1
ATOM 705 O O . PRO A 1 93 ? -15.235 11.168 14.362 1.00 95.69 93 PRO A O 1
ATOM 708 N N . ASP A 1 94 ? -13.289 10.206 14.943 1.00 95.69 94 ASP A N 1
ATOM 709 C CA . ASP A 1 94 ? -12.921 11.126 16.028 1.00 95.69 94 ASP A CA 1
ATOM 710 C C . ASP A 1 94 ? -12.139 12.363 15.540 1.00 95.69 94 ASP A C 1
ATOM 712 O O . ASP A 1 94 ? -11.759 13.212 16.344 1.00 95.69 94 ASP A O 1
ATOM 716 N N . GLY A 1 95 ? -11.910 12.483 14.228 1.00 95.94 95 GLY A N 1
ATOM 717 C CA . GLY A 1 95 ? -11.181 13.585 13.604 1.00 95.94 95 GLY A CA 1
ATOM 718 C C . GLY A 1 95 ? -9.666 13.387 13.537 1.00 95.94 95 GLY A C 1
ATOM 719 O O . GLY A 1 95 ? -8.987 14.223 12.936 1.00 95.94 95 GLY A O 1
ATOM 720 N N . ALA A 1 96 ? -9.120 12.299 14.097 1.00 97.62 96 ALA A N 1
ATOM 721 C CA . ALA A 1 96 ? -7.709 11.970 13.929 1.00 97.62 96 ALA A CA 1
ATOM 722 C C . ALA A 1 96 ? -7.406 11.656 12.459 1.00 97.62 96 ALA A C 1
ATOM 724 O O . ALA A 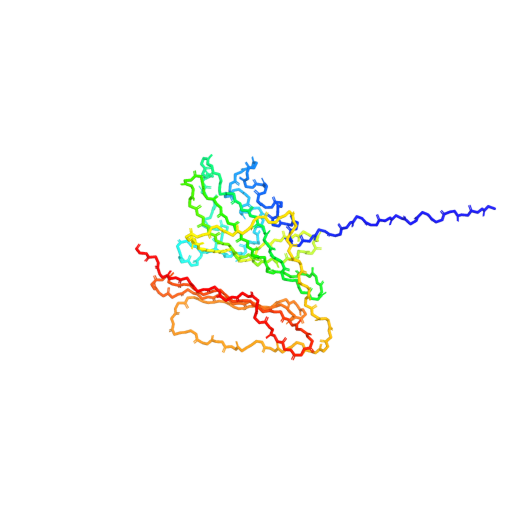1 96 ? -8.218 11.051 11.758 1.00 97.62 96 ALA A O 1
ATOM 725 N N . ASN A 1 97 ? -6.222 12.044 11.993 1.00 98.12 97 ASN A N 1
ATOM 726 C CA . ASN A 1 97 ? -5.798 11.850 10.610 1.00 98.12 97 ASN A CA 1
ATOM 727 C C . ASN A 1 97 ? -4.490 11.072 10.572 1.00 98.12 97 ASN A C 1
ATOM 729 O O . ASN A 1 97 ? -3.756 11.019 11.560 1.00 98.12 97 ASN A O 1
ATOM 733 N N . GLY A 1 98 ? -4.172 10.521 9.411 1.00 98.12 98 GLY A N 1
ATOM 734 C CA . GLY A 1 98 ? -2.882 9.907 9.172 1.00 98.12 98 GLY A CA 1
ATOM 735 C C . GLY A 1 98 ? -2.653 9.570 7.715 1.00 98.12 98 GLY A C 1
ATOM 736 O O . GLY A 1 98 ? -3.306 10.121 6.824 1.00 98.12 98 GLY A O 1
ATOM 737 N N . TYR A 1 99 ? -1.692 8.686 7.488 1.00 98.62 99 TYR A N 1
ATOM 738 C CA . TYR A 1 99 ? -1.386 8.146 6.171 1.00 98.62 99 TYR A CA 1
ATOM 739 C C . TYR A 1 99 ? -1.386 6.623 6.186 1.00 98.62 99 TYR A C 1
ATOM 741 O O . TYR A 1 99 ? -1.256 6.003 7.246 1.00 98.62 99 TYR A O 1
ATOM 749 N N . PHE A 1 100 ? -1.509 6.040 5.000 1.00 98.69 100 PHE A N 1
ATOM 750 C CA . PHE A 1 100 ? -1.314 4.615 4.778 1.00 98.69 100 PHE A CA 1
ATOM 751 C C . PHE A 1 100 ? -0.280 4.363 3.680 1.00 98.69 100 PHE A C 1
ATOM 753 O O . PHE A 1 100 ? -0.024 5.237 2.849 1.00 98.69 100 PHE A O 1
ATOM 760 N N . SER A 1 101 ? 0.258 3.150 3.678 1.00 98.69 101 SER A N 1
ATOM 761 C CA . SER A 1 101 ? 1.085 2.571 2.627 1.00 98.69 101 SER A CA 1
ATOM 762 C C . SER A 1 101 ? 0.642 1.118 2.431 1.00 98.69 101 SER A C 1
ATOM 764 O O . SER A 1 101 ? 0.756 0.301 3.350 1.00 98.69 101 SER A O 1
ATOM 766 N N . THR A 1 102 ? 0.128 0.802 1.242 1.00 98.94 102 THR A N 1
ATOM 767 C CA . THR A 1 102 ? -0.458 -0.507 0.911 1.00 98.94 102 THR A CA 1
ATOM 768 C C . THR A 1 102 ? 0.237 -1.090 -0.310 1.00 98.94 102 THR A C 1
ATOM 770 O O . THR A 1 102 ? 0.341 -0.445 -1.355 1.00 98.94 102 THR A O 1
ATOM 773 N N . VAL A 1 103 ? 0.723 -2.322 -0.191 1.00 98.94 103 VAL A N 1
ATOM 774 C CA . VAL A 1 103 ? 1.385 -3.048 -1.279 1.00 98.94 103 VAL A CA 1
ATOM 775 C C . VAL A 1 103 ? 0.389 -3.992 -1.933 1.00 98.94 103 VAL A C 1
ATOM 777 O O . VAL A 1 103 ? -0.173 -4.863 -1.269 1.00 98.94 103 VAL A O 1
ATOM 780 N N . TRP A 1 104 ? 0.215 -3.839 -3.239 1.00 98.88 104 TRP A N 1
ATOM 781 C CA . TRP A 1 104 ? -0.764 -4.532 -4.063 1.00 98.88 104 TRP A CA 1
ATOM 782 C C . TRP A 1 104 ? -0.091 -5.453 -5.076 1.00 98.88 104 TRP A C 1
ATOM 784 O O . TRP A 1 104 ? 0.902 -5.092 -5.708 1.00 98.88 104 TRP A O 1
ATOM 794 N N . ILE A 1 105 ? -0.687 -6.624 -5.285 1.00 98.62 105 ILE A N 1
ATOM 795 C CA . ILE A 1 105 ? -0.292 -7.578 -6.318 1.00 98.62 105 ILE A CA 1
ATOM 796 C C . ILE A 1 105 ? -1.521 -8.051 -7.096 1.00 98.62 105 ILE A C 1
ATOM 798 O O . ILE A 1 105 ? -2.551 -8.443 -6.530 1.00 98.62 105 ILE A O 1
ATOM 802 N N . LYS A 1 106 ? -1.412 -7.993 -8.421 1.00 97.88 106 LYS A N 1
ATOM 803 C CA . LYS A 1 106 ? -2.424 -8.488 -9.342 1.00 97.88 106 LYS A CA 1
ATOM 804 C C . LYS A 1 106 ? -2.404 -10.013 -9.328 1.00 97.88 106 LYS A C 1
ATOM 806 O O . LYS A 1 106 ? -1.364 -10.646 -9.481 1.00 97.88 106 LYS A O 1
ATOM 811 N N . GLN A 1 107 ? -3.571 -10.589 -9.108 1.00 97.31 107 GLN A N 1
ATOM 812 C CA . GLN A 1 107 ? -3.810 -12.020 -9.069 1.00 97.31 107 GLN A CA 1
ATOM 813 C C . GLN A 1 107 ? -3.940 -12.582 -10.497 1.00 97.31 107 GLN A C 1
ATOM 815 O O . GLN A 1 107 ? -4.205 -11.824 -11.435 1.00 97.31 107 GLN A O 1
ATOM 820 N N . PRO A 1 108 ? -3.806 -13.909 -10.691 1.00 94.00 108 PRO A N 1
ATOM 821 C CA . PRO A 1 108 ? -3.959 -14.538 -12.007 1.00 94.00 108 PRO A CA 1
ATOM 822 C C . PRO A 1 108 ? -5.320 -14.299 -12.680 1.00 94.00 108 PRO A C 1
ATOM 824 O O . PRO A 1 108 ? -5.411 -14.349 -13.903 1.00 94.00 108 PRO A O 1
ATOM 827 N N . ASP A 1 109 ? -6.369 -14.031 -11.898 1.00 92.81 109 ASP A N 1
ATOM 828 C CA . ASP A 1 109 ? -7.713 -13.696 -12.388 1.00 92.81 109 ASP A CA 1
ATOM 829 C C . ASP A 1 109 ? -7.867 -12.214 -12.798 1.00 92.81 109 ASP A C 1
ATOM 831 O O . ASP A 1 109 ? -8.936 -11.800 -13.244 1.00 92.81 109 ASP A O 1
ATOM 835 N N . GLY A 1 110 ? -6.807 -11.412 -12.659 1.00 92.62 110 GLY A N 1
ATOM 836 C CA . GLY A 1 110 ? -6.778 -9.985 -12.971 1.00 92.62 110 GLY A CA 1
ATOM 837 C C . GLY A 1 110 ? -7.231 -9.066 -11.833 1.00 92.62 110 GLY A C 1
ATOM 838 O O . GLY A 1 110 ? -7.060 -7.850 -11.954 1.00 92.62 110 GLY A O 1
ATOM 839 N N . ASN A 1 111 ? -7.752 -9.608 -10.727 1.00 95.50 111 ASN A N 1
ATOM 840 C CA . ASN A 1 111 ? -8.108 -8.823 -9.546 1.00 95.50 111 ASN A CA 1
ATOM 841 C C . ASN A 1 111 ? -6.861 -8.397 -8.767 1.00 95.50 111 ASN A C 1
ATOM 843 O O . ASN A 1 111 ? -5.807 -9.020 -8.845 1.00 95.50 111 ASN A O 1
ATOM 847 N N . TRP A 1 112 ? -6.981 -7.344 -7.967 1.00 98.50 112 TRP A N 1
ATOM 848 C CA . TRP A 1 112 ? -5.909 -6.895 -7.083 1.00 98.50 112 TRP A CA 1
ATOM 849 C C . TRP A 1 112 ? -6.170 -7.342 -5.650 1.00 98.50 112 TRP A C 1
ATOM 851 O O . TRP A 1 112 ? -7.285 -7.203 -5.143 1.00 98.50 112 TRP A O 1
ATOM 861 N N . LYS A 1 113 ? -5.120 -7.826 -4.986 1.00 98.81 113 LYS A N 1
ATOM 862 C CA . LYS A 1 113 ? -5.116 -8.069 -3.543 1.00 98.81 113 LYS A CA 1
ATOM 863 C C . LYS A 1 113 ? -3.906 -7.418 -2.894 1.00 98.81 113 LYS A C 1
ATOM 865 O O . LYS A 1 113 ? -2.842 -7.344 -3.510 1.00 98.81 113 LYS A O 1
ATOM 870 N N . TRP A 1 114 ? -4.060 -6.950 -1.663 1.00 98.88 114 TRP A N 1
ATOM 871 C CA . TRP A 1 114 ? -2.947 -6.399 -0.903 1.00 98.88 114 TRP A CA 1
ATOM 872 C C . TRP A 1 114 ? -2.195 -7.500 -0.141 1.00 98.88 114 TRP A C 1
ATOM 874 O O . TRP A 1 114 ? -2.765 -8.521 0.260 1.00 98.88 114 TRP A O 1
ATOM 884 N N . ILE A 1 115 ? -0.887 -7.305 0.024 1.00 98.81 115 ILE A N 1
ATOM 885 C CA . ILE A 1 115 ? 0.031 -8.207 0.750 1.00 98.81 115 ILE A CA 1
ATOM 886 C C . ILE A 1 115 ? 0.637 -7.545 1.991 1.00 98.81 115 ILE A C 1
ATOM 888 O O . ILE A 1 115 ? 1.062 -8.233 2.918 1.00 98.81 115 ILE A O 1
ATOM 892 N N . VAL A 1 116 ? 0.666 -6.213 2.029 1.00 98.88 116 VAL A N 1
ATOM 893 C CA . VAL A 1 116 ? 1.096 -5.421 3.182 1.00 98.88 116 VAL A CA 1
ATOM 894 C C . VAL A 1 116 ? 0.173 -4.222 3.286 1.00 98.88 116 VAL A C 1
ATOM 896 O O . VAL A 1 116 ? -0.004 -3.522 2.293 1.00 98.88 116 VAL A O 1
ATOM 899 N N . ASP A 1 117 ? -0.366 -3.973 4.473 1.00 98.69 117 ASP A N 1
ATOM 900 C CA . ASP A 1 117 ? -1.107 -2.752 4.775 1.00 98.69 117 ASP A CA 1
ATOM 901 C C . ASP A 1 117 ? -0.614 -2.143 6.090 1.00 98.69 117 ASP A C 1
ATOM 903 O O . ASP A 1 117 ? -0.441 -2.834 7.102 1.00 98.69 117 ASP A O 1
ATOM 907 N N . GLY A 1 118 ? -0.330 -0.846 6.073 1.00 97.31 118 GLY A N 1
ATOM 908 C CA . GLY A 1 118 ? 0.207 -0.148 7.227 1.00 97.31 118 GLY A CA 1
ATOM 909 C C . GLY A 1 118 ? 0.056 1.356 7.125 1.00 97.31 118 GLY A C 1
ATOM 910 O O . GLY A 1 118 ? -0.346 1.901 6.107 1.00 97.31 118 GLY A O 1
ATOM 911 N N . GLY A 1 119 ? 0.391 2.032 8.216 1.00 96.31 119 GLY A N 1
ATOM 912 C CA . GLY A 1 119 ? 0.271 3.475 8.324 1.00 96.31 119 GLY A CA 1
ATOM 913 C C . GLY A 1 119 ? 0.502 3.959 9.745 1.00 96.31 119 GLY A C 1
ATOM 914 O O . GLY A 1 119 ? 0.745 3.162 10.669 1.00 96.31 119 GLY A O 1
ATOM 915 N N . ASP A 1 120 ? 0.409 5.273 9.908 1.00 96.88 120 ASP A N 1
ATOM 916 C CA . ASP A 1 120 ? 0.495 5.941 11.202 1.00 96.88 120 ASP A CA 1
ATOM 917 C C . ASP A 1 120 ? -0.276 7.268 11.213 1.00 96.88 120 ASP A C 1
ATOM 919 O O . ASP A 1 120 ? -0.757 7.740 10.176 1.00 96.88 120 ASP A O 1
ATOM 923 N N . GLY A 1 121 ? -0.436 7.844 12.404 1.00 96.31 121 GLY A N 1
ATOM 924 C CA . GLY A 1 121 ? -1.073 9.140 12.606 1.00 96.31 121 GLY A CA 1
ATOM 925 C C . GLY A 1 121 ? -0.259 10.308 12.044 1.00 96.31 121 GLY A C 1
ATOM 926 O O . GLY A 1 121 ? 0.968 10.280 11.986 1.00 96.31 121 GLY A O 1
ATOM 927 N N . LEU A 1 122 ? -0.962 11.371 11.662 1.00 96.44 122 LEU A N 1
ATOM 928 C CA . LEU A 1 122 ? -0.401 12.663 11.284 1.00 96.44 122 LEU A CA 1
ATOM 929 C C . LEU A 1 122 ? -1.113 13.777 12.039 1.00 96.44 122 LEU A C 1
ATOM 931 O O . LEU A 1 122 ? -2.322 13.738 12.263 1.00 96.44 122 LEU A O 1
ATOM 935 N N . THR A 1 123 ? -0.360 14.824 12.357 1.00 95.12 123 THR A N 1
ATOM 936 C CA . THR A 1 123 ? -0.915 16.081 12.873 1.00 95.12 123 THR A CA 1
ATOM 937 C C . THR A 1 123 ? -1.680 16.850 11.797 1.00 95.12 123 THR A C 1
ATOM 939 O O . THR A 1 123 ? -2.677 17.500 12.098 1.00 95.12 123 THR A O 1
ATOM 942 N N . THR A 1 124 ? -1.247 16.737 10.540 1.00 96.12 124 THR A N 1
ATOM 943 C CA . THR A 1 124 ? -1.857 17.401 9.385 1.00 96.12 124 THR A CA 1
ATOM 944 C C . THR A 1 124 ? -2.379 16.360 8.404 1.00 96.12 124 THR A C 1
ATOM 946 O O . THR A 1 124 ? -1.637 15.476 7.975 1.00 96.12 124 THR A O 1
ATOM 949 N N . ALA A 1 125 ? -3.653 16.475 8.024 1.00 96.88 125 ALA A N 1
ATOM 950 C CA . ALA A 1 125 ? -4.261 15.597 7.031 1.00 96.88 125 ALA A CA 1
ATOM 951 C C . ALA A 1 125 ? -3.564 15.716 5.664 1.00 96.88 125 ALA A C 1
ATOM 953 O O . ALA A 1 125 ? -3.149 16.801 5.249 1.00 96.88 125 ALA A O 1
ATOM 954 N N . ARG A 1 126 ? -3.471 14.597 4.937 1.00 97.56 126 ARG A N 1
ATOM 955 C CA . ARG A 1 126 ? -3.019 14.604 3.539 1.00 97.56 126 ARG A CA 1
ATOM 956 C C . ARG A 1 126 ? -4.061 15.304 2.645 1.00 97.56 126 ARG A C 1
ATOM 958 O O . ARG A 1 126 ? -5.246 15.300 2.974 1.00 97.56 126 ARG A O 1
ATOM 965 N N . PRO A 1 127 ? -3.665 15.873 1.494 1.00 97.19 127 PRO A N 1
ATOM 966 C CA . PRO A 1 127 ? -4.622 16.339 0.492 1.00 97.19 127 PRO A CA 1
ATOM 967 C C . PRO A 1 127 ? -5.519 15.196 0.005 1.00 97.19 127 PRO A C 1
ATOM 969 O O . PRO A 1 127 ? -5.054 14.062 -0.097 1.00 97.19 127 PRO A O 1
ATOM 972 N N . ARG A 1 128 ? -6.775 15.493 -0.350 1.00 97.62 128 ARG A N 1
ATOM 973 C CA . ARG A 1 128 ? -7.708 14.553 -0.997 1.00 97.62 128 ARG A CA 1
ATOM 974 C C . ARG A 1 128 ? -7.926 14.947 -2.461 1.00 97.62 128 ARG A C 1
ATOM 976 O O . ARG A 1 128 ? -8.883 15.664 -2.752 1.00 97.62 128 ARG A O 1
ATOM 983 N N . PRO A 1 129 ? -7.025 14.559 -3.380 1.00 97.19 129 PRO A N 1
ATOM 984 C CA . PRO A 1 129 ? -7.202 14.857 -4.793 1.00 97.19 129 PRO A CA 1
ATOM 985 C C . PRO A 1 129 ? -8.362 14.039 -5.373 1.00 97.19 129 PRO A C 1
ATOM 987 O O . PRO A 1 129 ? -8.663 12.944 -4.902 1.00 97.19 129 PRO A O 1
ATOM 990 N N . ALA A 1 130 ? -8.995 14.551 -6.431 1.00 95.69 130 ALA A N 1
ATOM 991 C CA . ALA A 1 130 ? -10.044 13.816 -7.144 1.00 95.69 130 ALA A CA 1
ATOM 992 C C . ALA A 1 130 ? -9.498 12.561 -7.850 1.00 95.69 130 ALA A C 1
ATOM 994 O O . ALA A 1 130 ? -10.194 11.555 -7.965 1.00 95.69 130 ALA A O 1
ATOM 995 N N . MET A 1 131 ? -8.248 12.624 -8.315 1.00 95.50 131 MET A N 1
ATOM 996 C CA . MET A 1 131 ? -7.531 11.508 -8.922 1.00 95.50 131 MET A CA 1
ATOM 997 C C . MET A 1 131 ? -6.144 11.392 -8.283 1.00 95.50 131 MET A C 1
ATOM 999 O O . MET A 1 131 ? -5.466 12.414 -8.157 1.00 95.50 131 MET A O 1
ATOM 1003 N N . PRO A 1 132 ? -5.706 10.185 -7.889 1.00 97.50 132 PRO A N 1
ATOM 1004 C CA . PRO A 1 132 ? -4.347 9.982 -7.414 1.00 97.50 132 PRO A CA 1
ATOM 1005 C C . PRO A 1 132 ? -3.345 10.139 -8.559 1.00 97.50 132 PRO A C 1
ATOM 1007 O O . PRO A 1 132 ? -3.651 9.823 -9.712 1.00 97.50 132 PRO A O 1
ATOM 1010 N N . ALA A 1 133 ? -2.135 10.587 -8.236 1.00 98.31 133 ALA A N 1
ATOM 1011 C CA . ALA A 1 133 ? -1.031 10.575 -9.183 1.00 98.31 133 ALA A CA 1
ATOM 1012 C C . ALA A 1 133 ? -0.572 9.129 -9.421 1.00 98.31 133 ALA A C 1
ATOM 1014 O O . ALA A 1 133 ? -0.362 8.368 -8.475 1.00 98.31 133 ALA A O 1
ATOM 1015 N N . ILE A 1 134 ? -0.438 8.741 -10.688 1.00 98.31 134 ILE A N 1
ATOM 1016 C CA . ILE A 1 134 ? 0.009 7.401 -11.075 1.00 98.31 134 ILE A CA 1
ATOM 1017 C C . ILE A 1 134 ? 1.423 7.504 -11.637 1.00 98.31 134 ILE A C 1
ATOM 1019 O O . ILE A 1 134 ? 1.664 8.228 -12.603 1.00 98.31 134 ILE A O 1
ATOM 1023 N N . HIS A 1 135 ? 2.344 6.750 -11.050 1.00 98.44 135 HIS A N 1
ATOM 1024 C CA . HIS A 1 135 ? 3.747 6.697 -11.435 1.00 98.44 135 HIS A CA 1
ATOM 1025 C C . HIS A 1 135 ? 4.073 5.274 -11.876 1.00 98.44 135 HIS A C 1
ATOM 1027 O O . HIS A 1 135 ? 4.018 4.350 -11.073 1.00 98.44 135 HIS A O 1
ATOM 1033 N N . THR A 1 136 ? 4.390 5.079 -13.153 1.00 98.44 136 THR A N 1
ATOM 1034 C CA . THR A 1 136 ? 4.784 3.764 -13.681 1.00 98.44 136 THR A CA 1
ATOM 1035 C C . THR A 1 136 ?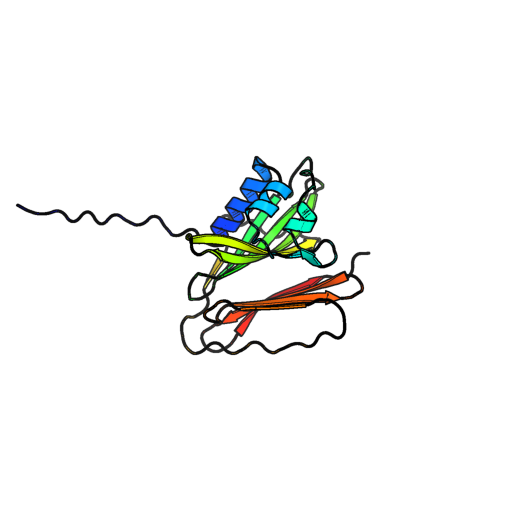 6.299 3.684 -13.779 1.00 98.44 136 THR A C 1
ATOM 1037 O O . THR A 1 136 ? 6.936 4.603 -14.298 1.00 98.44 136 THR A O 1
ATOM 1040 N N . ALA A 1 137 ? 6.873 2.598 -13.270 1.00 98.50 137 ALA A N 1
ATOM 1041 C CA . ALA A 1 137 ? 8.294 2.326 -13.387 1.00 98.50 137 ALA A CA 1
ATOM 1042 C C . ALA A 1 137 ? 8.703 2.170 -14.861 1.00 98.50 137 ALA A C 1
ATOM 1044 O O . ALA A 1 137 ? 7.926 1.739 -15.714 1.00 98.50 137 ALA A O 1
ATOM 1045 N N . SER A 1 138 ? 9.947 2.522 -15.170 1.00 98.25 138 SER A N 1
ATOM 1046 C CA . SER A 1 138 ? 10.491 2.377 -16.517 1.00 98.25 138 SER A CA 1
ATOM 1047 C C . SER A 1 138 ? 10.610 0.904 -16.904 1.00 98.25 138 SER A C 1
ATOM 1049 O O . SER A 1 138 ? 11.063 0.080 -16.117 1.00 98.25 138 SER A O 1
ATOM 1051 N N . CYS A 1 139 ? 10.285 0.584 -18.153 1.00 98.00 139 CYS A N 1
ATOM 1052 C CA . CYS A 1 139 ? 10.532 -0.736 -18.737 1.00 98.00 139 CYS A CA 1
ATOM 1053 C C . CYS A 1 139 ? 11.938 -0.885 -19.340 1.00 98.00 139 CYS A C 1
ATOM 1055 O O . CYS A 1 139 ? 12.272 -1.925 -19.901 1.00 98.00 139 CYS A O 1
ATOM 1057 N N . SER A 1 140 ? 12.745 0.179 -19.311 1.00 97.44 140 SER A N 1
ATOM 1058 C CA . SER A 1 140 ? 14.052 0.205 -19.969 1.00 97.44 140 SER A CA 1
ATOM 1059 C C . SER A 1 140 ? 15.161 -0.306 -19.057 1.00 97.44 140 SER A C 1
ATOM 1061 O O . SER A 1 140 ? 15.188 0.012 -17.872 1.00 97.44 140 SER A O 1
ATOM 1063 N N . GLY A 1 141 ? 16.145 -0.995 -19.633 1.00 94.50 141 GLY A N 1
ATOM 1064 C CA . GLY A 1 141 ? 17.315 -1.480 -18.899 1.00 94.50 141 GLY A CA 1
ATOM 1065 C C . GLY A 1 141 ? 17.014 -2.681 -18.000 1.00 94.50 141 GLY A C 1
ATOM 1066 O O . GLY A 1 141 ? 15.934 -3.262 -18.052 1.00 94.50 141 GLY A O 1
ATOM 1067 N N . THR A 1 142 ? 17.996 -3.063 -17.186 1.00 93.81 142 THR A N 1
ATOM 1068 C CA . THR A 1 142 ? 17.877 -4.182 -16.242 1.00 93.81 142 THR A CA 1
ATOM 1069 C C . THR A 1 142 ? 17.768 -3.628 -14.825 1.00 93.81 142 THR A C 1
ATOM 1071 O O . THR A 1 142 ? 18.738 -3.014 -14.368 1.00 93.81 142 THR A O 1
ATOM 1074 N N . PRO A 1 143 ? 16.647 -3.843 -14.113 1.00 93.69 143 PRO A N 1
ATOM 1075 C CA . PRO A 1 143 ? 16.488 -3.344 -12.754 1.00 93.69 143 PRO A CA 1
ATOM 1076 C C . PRO A 1 143 ? 17.587 -3.839 -11.817 1.00 93.69 143 PRO A C 1
ATOM 1078 O O . PRO A 1 143 ? 17.932 -5.025 -11.778 1.00 93.69 143 PRO A O 1
ATOM 1081 N N . ALA A 1 144 ? 18.156 -2.906 -11.056 1.00 87.75 144 ALA A N 1
ATOM 1082 C CA . ALA A 1 144 ? 19.146 -3.229 -10.042 1.00 87.75 144 ALA A CA 1
ATOM 1083 C C . ALA A 1 144 ? 18.504 -4.041 -8.907 1.00 87.75 144 ALA A C 1
ATOM 1085 O O . ALA A 1 144 ? 17.381 -3.766 -8.485 1.00 87.75 144 ALA A O 1
ATOM 1086 N N . LYS A 1 145 ? 19.244 -5.008 -8.352 1.00 86.44 145 LYS A N 1
ATOM 1087 C CA . LYS A 1 145 ? 18.811 -5.683 -7.122 1.00 86.44 145 LYS A CA 1
ATOM 1088 C C . LYS A 1 145 ? 18.858 -4.682 -5.960 1.00 86.44 145 LYS A C 1
ATOM 1090 O O . LYS A 1 145 ? 19.891 -4.028 -5.792 1.00 86.44 145 LYS A O 1
ATOM 1095 N N . PRO A 1 146 ? 17.795 -4.559 -5.146 1.00 83.69 146 PRO A N 1
ATOM 1096 C CA . PRO A 1 146 ? 17.830 -3.685 -3.984 1.00 83.69 146 PRO A CA 1
ATOM 1097 C C . PRO A 1 146 ? 18.879 -4.183 -2.975 1.00 83.69 146 PRO A C 1
ATOM 1099 O O . PRO A 1 146 ? 19.100 -5.394 -2.864 1.00 83.69 146 PRO A O 1
ATOM 1102 N N . PRO A 1 147 ? 19.528 -3.278 -2.221 1.00 81.69 147 PRO A N 1
ATOM 1103 C CA . PRO A 1 147 ? 20.488 -3.676 -1.201 1.00 81.69 147 PRO A CA 1
ATOM 1104 C C . PRO A 1 147 ? 19.797 -4.494 -0.106 1.00 81.69 147 PRO A C 1
ATOM 1106 O O . PRO A 1 147 ? 18.729 -4.124 0.388 1.00 81.69 147 PRO A O 1
ATOM 1109 N N . THR A 1 148 ? 20.431 -5.591 0.307 1.00 85.81 148 THR A N 1
ATOM 1110 C CA . THR A 1 148 ? 19.992 -6.356 1.476 1.00 85.81 148 THR A CA 1
ATOM 1111 C C . THR A 1 148 ? 20.348 -5.587 2.742 1.00 85.81 148 THR A C 1
ATOM 1113 O O . THR A 1 148 ? 21.509 -5.245 2.962 1.00 85.81 148 THR A O 1
ATOM 1116 N N . ILE A 1 149 ? 19.350 -5.326 3.584 1.00 90.56 149 ILE A N 1
ATOM 1117 C CA . ILE A 1 149 ? 19.533 -4.681 4.885 1.00 90.56 149 ILE A CA 1
ATOM 1118 C C . ILE A 1 149 ? 19.401 -5.744 5.972 1.00 90.56 149 ILE A C 1
ATOM 1120 O O . ILE A 1 149 ? 18.398 -6.452 6.029 1.00 90.56 149 ILE A O 1
ATOM 1124 N N . ALA A 1 150 ? 20.412 -5.847 6.834 1.00 90.12 150 ALA A N 1
ATOM 1125 C CA . ALA A 1 150 ? 20.360 -6.688 8.021 1.00 90.12 150 ALA A CA 1
ATOM 1126 C C . ALA A 1 150 ? 19.885 -5.854 9.217 1.00 90.12 150 ALA A C 1
ATOM 1128 O O . ALA A 1 150 ? 20.582 -4.941 9.669 1.00 90.12 150 ALA A O 1
ATOM 1129 N N . TYR A 1 151 ? 18.699 -6.170 9.729 1.00 92.56 151 TYR A N 1
ATOM 1130 C CA . TYR A 1 151 ? 18.176 -5.574 10.955 1.00 92.56 151 TYR A CA 1
ATOM 1131 C C . TYR A 1 151 ? 18.738 -6.309 12.176 1.00 92.56 151 TYR A C 1
ATOM 1133 O O . TYR A 1 151 ? 18.897 -7.527 12.158 1.00 92.56 151 TYR A O 1
ATOM 1141 N N . ARG A 1 152 ? 19.066 -5.565 13.241 1.00 91.69 152 ARG A N 1
ATOM 1142 C CA . ARG A 1 152 ? 19.649 -6.143 14.468 1.00 91.69 152 ARG A CA 1
ATOM 1143 C C . ARG A 1 152 ? 18.660 -7.001 15.255 1.00 91.69 152 ARG A C 1
ATOM 1145 O O . ARG A 1 152 ? 19.069 -7.928 15.941 1.00 91.69 152 ARG A O 1
ATOM 1152 N N . GLU A 1 153 ? 17.383 -6.656 15.183 1.00 94.19 153 GLU A N 1
ATOM 1153 C CA . GLU A 1 153 ? 16.301 -7.281 15.935 1.00 94.19 153 GLU A CA 1
ATOM 1154 C C . GLU A 1 153 ? 14.980 -7.134 15.183 1.00 94.19 153 GLU A C 1
ATOM 1156 O O . GLU A 1 153 ? 14.860 -6.265 14.321 1.00 94.19 153 GLU A O 1
ATOM 1161 N N . GLY A 1 154 ? 13.983 -7.930 15.571 1.00 95.38 154 GLY A N 1
ATOM 1162 C CA . GLY A 1 154 ? 12.607 -7.801 15.103 1.00 95.38 154 GLY A CA 1
ATOM 1163 C C . GLY A 1 154 ? 12.352 -8.333 13.684 1.00 95.38 154 GLY A C 1
ATOM 1164 O O . GLY A 1 154 ? 13.288 -8.598 12.922 1.00 95.38 154 GLY A O 1
ATOM 1165 N N . PRO A 1 155 ? 11.078 -8.561 13.327 1.00 97.12 155 PRO A N 1
ATOM 1166 C CA . PRO A 1 155 ? 10.721 -9.097 12.024 1.00 97.12 155 PRO A CA 1
ATOM 1167 C C . PRO A 1 155 ? 10.919 -8.061 10.913 1.00 97.12 155 PRO A C 1
ATOM 1169 O O . PRO A 1 155 ? 10.702 -6.861 11.087 1.00 97.12 155 PRO A O 1
ATOM 1172 N N . SER A 1 156 ? 11.292 -8.547 9.734 1.00 97.25 156 SER A N 1
ATOM 1173 C CA . SER A 1 156 ? 11.354 -7.760 8.504 1.00 97.25 156 SER A CA 1
ATOM 1174 C C . SER A 1 156 ? 10.996 -8.628 7.308 1.00 97.25 156 SER A C 1
ATOM 1176 O O . SER A 1 156 ? 11.131 -9.852 7.355 1.00 97.25 156 SER A O 1
ATOM 1178 N N . ALA A 1 157 ? 10.563 -7.990 6.228 1.00 96.31 157 ALA A N 1
ATOM 1179 C CA . ALA A 1 157 ? 10.478 -8.622 4.922 1.00 96.31 157 ALA A CA 1
ATOM 1180 C C . ALA A 1 157 ? 10.784 -7.602 3.827 1.00 96.31 157 ALA A C 1
ATOM 1182 O O . ALA A 1 157 ? 10.575 -6.400 3.992 1.00 96.31 157 ALA A O 1
ATOM 1183 N N . ALA A 1 158 ? 11.264 -8.102 2.696 1.00 96.31 158 ALA A N 1
ATOM 1184 C CA . ALA A 1 158 ? 11.458 -7.331 1.482 1.00 96.31 158 ALA A CA 1
ATOM 1185 C C . ALA A 1 158 ? 11.102 -8.206 0.284 1.00 96.31 158 ALA A C 1
ATOM 1187 O O . ALA A 1 158 ? 11.381 -9.406 0.289 1.00 96.31 158 ALA A O 1
ATOM 1188 N N . ALA A 1 159 ? 10.502 -7.603 -0.733 1.00 96.00 159 ALA A N 1
ATOM 1189 C CA . ALA A 1 159 ? 10.210 -8.273 -1.989 1.00 96.00 159 ALA A CA 1
ATOM 1190 C C . ALA A 1 159 ? 10.179 -7.262 -3.139 1.00 96.00 159 ALA A C 1
ATOM 1192 O O . ALA A 1 159 ? 10.327 -6.050 -2.950 1.00 96.00 159 ALA A O 1
ATOM 119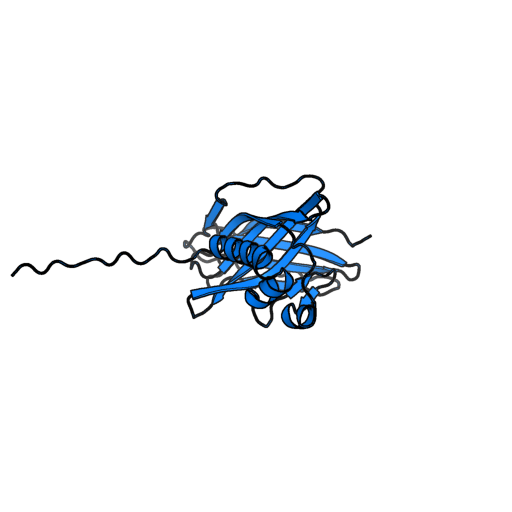3 N N . ALA A 1 160 ? 10.014 -7.791 -4.343 1.00 96.62 160 ALA A N 1
ATOM 1194 C CA . ALA A 1 160 ? 9.930 -7.032 -5.572 1.00 96.62 160 ALA A CA 1
ATOM 1195 C C . ALA A 1 160 ? 8.788 -7.571 -6.437 1.00 96.62 160 ALA A C 1
ATOM 1197 O O . ALA A 1 160 ? 8.430 -8.745 -6.345 1.00 96.62 160 ALA A O 1
ATOM 1198 N N . SER A 1 161 ? 8.269 -6.707 -7.302 1.00 97.56 161 SER A N 1
ATOM 1199 C CA . SER A 1 161 ? 7.551 -7.097 -8.523 1.00 97.56 161 SER A CA 1
ATOM 1200 C C . SER A 1 161 ? 8.329 -8.139 -9.342 1.00 97.56 161 SER A C 1
ATOM 1202 O O . SER A 1 161 ? 9.554 -8.233 -9.234 1.00 97.56 161 SER A O 1
ATOM 1204 N N . ALA A 1 162 ? 7.627 -8.915 -10.174 1.00 95.81 162 ALA A N 1
ATOM 1205 C CA . ALA A 1 162 ? 8.237 -9.984 -10.970 1.00 95.81 162 ALA A CA 1
ATOM 1206 C C . ALA A 1 162 ? 9.290 -9.455 -11.960 1.00 95.81 162 ALA A C 1
ATOM 1208 O O . ALA A 1 162 ? 10.328 -10.088 -12.153 1.00 95.81 162 ALA A O 1
ATOM 1209 N N . ASP A 1 163 ? 9.051 -8.274 -12.533 1.00 96.88 163 ASP A N 1
ATOM 1210 C CA . ASP A 1 163 ? 10.005 -7.562 -13.387 1.00 96.88 163 ASP A CA 1
ATOM 1211 C C . ASP A 1 163 ? 11.108 -6.816 -12.606 1.00 96.88 163 ASP A C 1
ATOM 1213 O O . ASP A 1 163 ? 12.042 -6.290 -13.207 1.00 96.88 163 ASP A O 1
ATOM 1217 N N . GLY A 1 164 ? 11.036 -6.784 -11.271 1.00 97.25 164 GLY A N 1
ATOM 1218 C CA . GLY A 1 164 ? 12.001 -6.123 -10.393 1.00 97.25 164 GLY A CA 1
ATOM 1219 C C . GLY A 1 164 ? 11.929 -4.593 -10.389 1.00 97.25 164 GLY A C 1
ATOM 1220 O O . GLY A 1 164 ? 12.801 -3.954 -9.799 1.00 97.25 164 GLY A O 1
ATOM 1221 N N . THR A 1 165 ? 10.927 -3.987 -11.031 1.00 98.50 165 THR A N 1
ATOM 1222 C CA . THR A 1 165 ? 10.851 -2.530 -11.238 1.00 98.50 165 THR A CA 1
ATOM 1223 C C . THR A 1 165 ? 10.182 -1.768 -10.099 1.00 98.50 165 THR A C 1
ATOM 1225 O O . THR A 1 165 ? 10.376 -0.563 -9.978 1.00 98.50 165 THR A O 1
ATOM 1228 N N . VAL A 1 166 ? 9.446 -2.453 -9.231 1.00 98.56 166 VAL A N 1
ATOM 1229 C CA . VAL A 1 166 ? 8.997 -1.965 -7.920 1.00 98.56 166 VAL A CA 1
ATOM 1230 C C . VAL A 1 166 ? 9.544 -2.883 -6.841 1.00 98.56 166 VAL A C 1
ATOM 1232 O O . VAL A 1 166 ? 9.436 -4.108 -6.946 1.00 98.56 166 VAL A O 1
ATOM 1235 N N . VAL A 1 167 ? 10.100 -2.288 -5.789 1.00 98.25 167 VAL A N 1
ATOM 1236 C CA . VAL A 1 167 ? 10.618 -2.984 -4.609 1.00 98.25 167 VAL A CA 1
ATOM 1237 C C . VAL A 1 167 ? 10.047 -2.360 -3.344 1.00 98.25 167 VAL A C 1
ATOM 1239 O O . VAL A 1 167 ? 9.831 -1.149 -3.287 1.00 98.25 167 VAL A O 1
ATOM 1242 N N . TYR A 1 168 ? 9.851 -3.171 -2.308 1.00 98.19 168 TYR A N 1
ATOM 1243 C CA . TYR A 1 168 ? 9.504 -2.677 -0.981 1.00 98.19 168 TYR A CA 1
ATOM 1244 C C . TYR A 1 168 ? 10.252 -3.441 0.108 1.00 98.19 168 TYR A C 1
ATOM 1246 O O . TYR A 1 168 ? 10.728 -4.563 -0.090 1.00 98.19 168 TYR A O 1
ATOM 1254 N N . ARG A 1 169 ? 10.319 -2.834 1.289 1.00 98.00 169 ARG A N 1
ATOM 1255 C CA . ARG A 1 169 ? 10.699 -3.503 2.531 1.00 98.00 169 ARG A CA 1
ATOM 1256 C C . ARG A 1 169 ? 9.925 -2.927 3.700 1.00 98.00 169 ARG A C 1
ATOM 1258 O O . ARG A 1 169 ? 9.585 -1.745 3.704 1.00 98.00 169 ARG A O 1
ATOM 1265 N N . TRP A 1 170 ? 9.737 -3.743 4.722 1.00 98.06 170 TRP A N 1
ATOM 1266 C CA . TRP A 1 170 ? 9.312 -3.280 6.030 1.00 98.06 170 TRP A CA 1
ATOM 1267 C C . TRP A 1 170 ? 10.118 -3.944 7.137 1.00 98.06 170 TRP A C 1
ATOM 1269 O O . TRP A 1 170 ? 10.670 -5.035 6.973 1.00 98.06 170 TRP A O 1
ATOM 1279 N N . HIS A 1 171 ? 10.167 -3.273 8.278 1.00 97.94 171 HIS A N 1
ATOM 1280 C CA . HIS A 1 171 ? 10.780 -3.759 9.506 1.00 97.94 171 HIS A CA 1
ATOM 1281 C C . HIS A 1 171 ? 9.981 -3.276 10.709 1.00 97.94 171 HIS A C 1
ATOM 1283 O O . HIS A 1 171 ? 9.437 -2.171 10.689 1.00 97.94 171 HIS A O 1
ATOM 1289 N N . VAL A 1 172 ? 9.917 -4.110 11.745 1.00 97.62 172 VAL A N 1
ATOM 1290 C CA . VAL A 1 172 ? 9.359 -3.755 13.049 1.00 97.62 172 VAL A CA 1
ATOM 1291 C C . VAL A 1 172 ? 10.394 -4.082 14.116 1.00 97.62 172 VAL A C 1
ATOM 1293 O O . VAL A 1 172 ? 10.843 -5.222 14.208 1.00 97.62 172 VAL A O 1
ATOM 1296 N N . SER A 1 173 ? 10.790 -3.104 14.924 1.00 96.50 173 SER A N 1
ATOM 1297 C CA . SER A 1 173 ? 11.688 -3.322 16.061 1.00 96.50 173 SER A CA 1
ATOM 1298 C C . SER A 1 173 ? 10.957 -3.949 17.249 1.00 96.50 173 SER A C 1
ATOM 1300 O O . SER A 1 173 ? 9.723 -3.978 17.322 1.00 96.50 173 SER A O 1
ATOM 1302 N N . SER A 1 174 ? 11.724 -4.430 18.229 1.00 94.38 174 SER A N 1
ATOM 1303 C CA . SER A 1 174 ? 11.175 -5.072 19.431 1.00 94.38 174 SER A CA 1
ATOM 1304 C C . SER A 1 174 ? 10.254 -4.141 20.232 1.00 94.38 174 SER A C 1
ATOM 1306 O O . SER A 1 174 ? 9.233 -4.579 20.757 1.00 94.38 174 SER A O 1
ATOM 1308 N N . ASN A 1 175 ? 10.557 -2.839 20.250 1.00 94.06 175 ASN A N 1
ATOM 1309 C CA . ASN A 1 175 ? 9.730 -1.809 20.883 1.00 94.06 175 ASN A CA 1
ATOM 1310 C C . ASN A 1 175 ? 8.536 -1.341 20.023 1.00 94.06 175 ASN A C 1
ATOM 1312 O O . ASN A 1 175 ? 7.788 -0.470 20.450 1.00 94.06 175 ASN A O 1
ATOM 1316 N N . GLY A 1 176 ? 8.345 -1.894 18.822 1.00 93.81 176 GLY A N 1
ATOM 1317 C CA . GLY A 1 176 ? 7.214 -1.577 17.947 1.00 93.81 176 GLY A CA 1
ATOM 1318 C C . GLY A 1 176 ? 7.394 -0.354 17.050 1.00 93.81 176 GLY A C 1
ATOM 1319 O O . GLY A 1 176 ? 6.439 0.019 16.370 1.00 93.81 176 GLY A O 1
ATOM 1320 N N . ALA A 1 177 ? 8.583 0.260 17.003 1.00 96.62 177 ALA A N 1
ATOM 1321 C CA . ALA A 1 177 ? 8.899 1.211 15.938 1.00 96.62 177 ALA A CA 1
ATOM 1322 C C . ALA A 1 177 ? 8.925 0.481 14.586 1.00 96.62 177 ALA A C 1
ATOM 1324 O O . ALA A 1 177 ? 9.274 -0.699 14.504 1.00 96.62 177 ALA A O 1
ATOM 1325 N N . ARG A 1 178 ? 8.522 1.168 13.516 1.00 96.69 178 ARG A N 1
ATOM 1326 C CA . ARG A 1 178 ? 8.370 0.558 12.189 1.00 96.69 178 ARG A CA 1
ATOM 1327 C C . ARG A 1 178 ? 9.065 1.378 11.121 1.00 96.69 178 ARG A C 1
ATOM 1329 O O . ARG A 1 178 ? 9.171 2.600 11.215 1.00 96.69 178 ARG A O 1
ATOM 1336 N N . GLN A 1 179 ? 9.503 0.690 10.081 1.00 97.19 179 GLN A N 1
ATOM 1337 C CA . GLN A 1 179 ? 9.961 1.300 8.842 1.00 97.19 179 GLN A CA 1
ATOM 1338 C C . GLN A 1 179 ? 9.232 0.647 7.679 1.00 97.19 179 GLN A C 1
ATOM 1340 O O . GLN A 1 179 ? 9.144 -0.580 7.631 1.00 97.19 179 GLN A O 1
ATOM 1345 N N . PHE A 1 180 ? 8.755 1.452 6.739 1.00 98.31 180 PHE A N 1
ATOM 1346 C CA . PHE A 1 180 ? 8.288 0.989 5.440 1.00 98.31 180 PHE A CA 1
ATOM 1347 C C . PHE A 1 180 ? 8.981 1.815 4.360 1.00 98.31 180 PHE A C 1
ATOM 1349 O O . PHE A 1 180 ? 9.021 3.038 4.424 1.00 98.31 180 PHE A O 1
ATOM 1356 N N . TRP A 1 181 ? 9.569 1.147 3.377 1.00 98.38 181 TRP A N 1
ATOM 1357 C CA . TRP A 1 181 ? 10.274 1.805 2.286 1.00 98.38 181 TRP A CA 1
ATOM 1358 C C . TRP A 1 181 ? 9.893 1.157 0.967 1.00 98.38 181 TRP A C 1
ATOM 1360 O O . TRP A 1 181 ? 9.821 -0.071 0.884 1.00 98.38 181 TRP A O 1
ATOM 1370 N N . ALA A 1 182 ? 9.706 1.975 -0.063 1.00 98.56 182 ALA A N 1
ATOM 1371 C CA . ALA A 1 182 ? 9.461 1.519 -1.422 1.00 98.56 182 ALA A CA 1
ATOM 1372 C C . ALA A 1 182 ? 10.246 2.357 -2.435 1.00 98.56 182 ALA A C 1
ATOM 1374 O O . ALA A 1 182 ? 10.482 3.553 -2.236 1.00 98.56 182 ALA A O 1
ATOM 1375 N N . ALA A 1 183 ? 10.626 1.722 -3.540 1.00 98.56 183 ALA A N 1
ATOM 1376 C CA . ALA A 1 183 ? 11.297 2.369 -4.660 1.00 98.56 183 ALA A CA 1
ATOM 1377 C C . ALA A 1 183 ? 10.809 1.821 -5.998 1.00 98.56 183 ALA A C 1
ATOM 1379 O O . ALA A 1 183 ? 10.402 0.659 -6.093 1.00 98.56 183 ALA A O 1
ATOM 1380 N N . ILE A 1 184 ? 10.910 2.659 -7.029 1.00 98.31 184 ILE A N 1
ATOM 1381 C CA . ILE A 1 184 ? 10.623 2.291 -8.416 1.00 98.31 184 ILE A CA 1
ATOM 1382 C C . ILE A 1 184 ? 11.856 2.470 -9.300 1.00 98.31 184 ILE A C 1
ATOM 1384 O O . ILE A 1 184 ? 12.695 3.335 -9.054 1.00 98.31 184 ILE A O 1
ATOM 1388 N N . TRP A 1 185 ? 11.968 1.661 -10.343 1.00 98.50 185 TRP A N 1
ATOM 1389 C CA . TRP A 1 185 ? 13.025 1.741 -11.341 1.00 98.50 185 TRP A CA 1
ATOM 1390 C C . TRP A 1 185 ? 12.749 2.865 -12.344 1.00 98.50 185 TRP A C 1
ATOM 1392 O O . TRP A 1 185 ? 11.683 2.913 -12.956 1.00 98.50 185 TRP A O 1
ATOM 1402 N N . ASP A 1 186 ? 13.719 3.755 -12.555 1.00 97.12 186 ASP A N 1
ATOM 1403 C CA . ASP A 1 186 ? 13.599 4.887 -13.491 1.00 97.12 186 ASP A CA 1
ATOM 1404 C C . ASP A 1 186 ? 14.252 4.636 -14.867 1.00 97.12 186 ASP A C 1
ATOM 1406 O O . ASP A 1 186 ? 14.223 5.494 -15.750 1.00 97.12 186 ASP A O 1
ATOM 1410 N N . GLY A 1 187 ? 14.823 3.446 -15.082 1.00 97.25 187 GLY A N 1
ATOM 1411 C CA . GLY A 1 187 ? 15.611 3.101 -16.272 1.00 97.25 187 GLY A CA 1
ATOM 1412 C C . GLY A 1 187 ? 17.120 3.071 -16.024 1.00 97.25 187 GLY A C 1
ATOM 1413 O O . GLY A 1 187 ? 17.870 2.595 -16.878 1.00 97.25 187 GLY A O 1
ATOM 1414 N N . LYS A 1 188 ? 17.573 3.579 -14.874 1.00 96.19 188 LYS A N 1
ATOM 1415 C CA . LYS A 1 188 ? 18.987 3.670 -14.481 1.00 96.19 188 LYS A CA 1
ATOM 1416 C C . LYS A 1 188 ? 19.226 3.257 -13.032 1.00 96.19 188 LYS A C 1
ATOM 1418 O O . LYS A 1 188 ? 20.248 2.632 -12.750 1.00 96.19 188 LYS A O 1
ATOM 1423 N N . ALA A 1 189 ? 18.327 3.618 -12.121 1.00 96.62 189 ALA A N 1
ATOM 1424 C CA . ALA A 1 189 ? 18.431 3.337 -10.697 1.00 96.62 189 ALA A CA 1
ATOM 1425 C C . ALA A 1 189 ? 17.055 3.094 -10.056 1.00 96.62 189 ALA A C 1
ATOM 1427 O O . ALA A 1 189 ? 16.008 3.466 -10.587 1.00 96.62 189 ALA A O 1
ATOM 1428 N N . LEU A 1 190 ? 17.072 2.464 -8.878 1.00 97.25 190 LEU A N 1
ATOM 1429 C CA . LEU A 1 190 ? 15.915 2.433 -7.988 1.00 97.25 190 LEU A CA 1
ATOM 1430 C C . LEU A 1 190 ? 15.806 3.784 -7.273 1.00 97.25 190 LEU A C 1
ATOM 1432 O O . LEU A 1 190 ? 16.684 4.149 -6.491 1.00 97.25 190 LEU A O 1
ATOM 1436 N N . THR A 1 191 ? 14.716 4.499 -7.524 1.00 97.06 191 THR A N 1
ATOM 1437 C CA . THR A 1 191 ? 14.389 5.779 -6.897 1.00 97.06 191 THR A CA 1
ATOM 1438 C C . THR A 1 191 ? 13.409 5.555 -5.754 1.00 97.06 191 THR A C 1
ATOM 1440 O O . THR A 1 191 ? 12.324 5.014 -5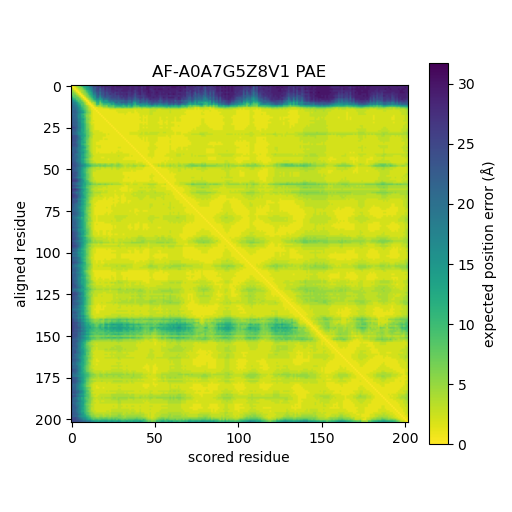.961 1.00 97.06 191 THR A O 1
ATOM 1443 N N . THR A 1 192 ? 13.791 5.968 -4.543 1.00 98.06 192 THR A N 1
ATOM 1444 C CA . THR A 1 192 ? 12.911 5.938 -3.366 1.00 98.06 192 THR A CA 1
ATOM 1445 C C . THR A 1 192 ? 11.676 6.794 -3.610 1.00 98.06 192 THR A C 1
ATOM 1447 O O . THR A 1 192 ? 11.801 7.973 -3.936 1.00 98.06 192 THR A O 1
ATOM 1450 N N . VAL A 1 193 ? 10.503 6.205 -3.394 1.00 98.44 193 VAL A N 1
ATOM 1451 C CA . VAL A 1 193 ? 9.204 6.884 -3.501 1.00 98.44 193 VAL A CA 1
ATOM 1452 C C . VAL A 1 193 ? 8.482 6.976 -2.159 1.00 98.44 193 VAL A C 1
ATOM 1454 O O . VAL A 1 193 ? 7.734 7.918 -1.931 1.00 98.44 193 VAL A O 1
ATOM 1457 N N . ILE A 1 194 ? 8.752 6.043 -1.239 1.00 98.50 194 ILE A N 1
ATOM 1458 C CA . ILE A 1 194 ? 8.225 6.051 0.131 1.00 98.50 194 ILE A CA 1
ATOM 1459 C C . ILE A 1 194 ? 9.367 5.702 1.096 1.00 98.50 194 ILE A C 1
ATOM 1461 O O . ILE A 1 194 ? 10.116 4.755 0.850 1.00 98.50 194 ILE A O 1
ATOM 1465 N N . ASP A 1 195 ? 9.497 6.460 2.187 1.00 97.88 195 ASP A N 1
ATOM 1466 C CA . ASP A 1 195 ? 10.423 6.211 3.306 1.00 97.88 195 ASP A CA 1
ATOM 1467 C C . ASP A 1 195 ? 9.732 6.582 4.629 1.00 97.88 195 ASP A C 1
ATOM 1469 O O . ASP A 1 195 ? 10.007 7.615 5.246 1.00 97.88 195 ASP A O 1
ATOM 1473 N N . ASP A 1 196 ? 8.783 5.744 5.033 1.00 97.44 196 ASP A N 1
ATOM 1474 C CA . ASP A 1 196 ? 7.989 5.916 6.243 1.00 97.44 196 ASP A CA 1
ATOM 1475 C C . ASP A 1 196 ? 8.773 5.426 7.463 1.00 97.44 196 ASP A C 1
ATOM 1477 O O . ASP A 1 196 ? 9.183 4.263 7.551 1.00 97.44 196 ASP A O 1
ATOM 1481 N N . LYS A 1 197 ? 8.951 6.315 8.444 1.00 96.19 197 LYS A N 1
ATOM 1482 C CA . LYS A 1 197 ? 9.586 6.017 9.734 1.00 96.19 197 LYS A CA 1
ATOM 1483 C C . LYS A 1 197 ? 8.593 6.305 10.840 1.00 96.19 197 LYS A C 1
ATOM 1485 O O . LYS A 1 197 ? 8.209 7.451 11.054 1.00 96.19 197 LYS A O 1
ATOM 1490 N N . ILE A 1 198 ? 8.193 5.252 11.535 1.00 95.50 198 ILE A N 1
ATOM 1491 C CA . ILE A 1 198 ? 7.132 5.279 12.533 1.00 95.50 198 ILE A CA 1
ATOM 1492 C C . ILE A 1 198 ? 7.759 5.018 13.896 1.00 95.50 198 ILE A C 1
ATOM 1494 O O . ILE A 1 198 ? 8.452 4.015 14.091 1.00 95.50 198 ILE A O 1
ATOM 1498 N N . ALA A 1 199 ? 7.530 5.932 14.836 1.00 94.56 199 ALA A N 1
ATOM 1499 C CA . ALA A 1 199 ? 8.002 5.778 16.204 1.00 94.56 199 ALA A CA 1
ATOM 1500 C C . ALA A 1 199 ? 7.320 4.585 16.895 1.00 94.56 199 ALA A C 1
ATOM 1502 O O . ALA A 1 199 ? 6.255 4.122 16.481 1.00 94.56 199 ALA A O 1
ATOM 1503 N N . ALA A 1 200 ? 7.945 4.085 17.961 1.00 92.50 200 ALA A N 1
ATOM 1504 C CA . ALA A 1 200 ? 7.297 3.115 18.832 1.00 92.50 200 ALA A CA 1
ATOM 1505 C C . ALA A 1 200 ? 6.016 3.726 19.439 1.00 92.50 200 ALA A C 1
ATOM 1507 O O . ALA A 1 200 ? 6.022 4.921 19.756 1.00 92.50 200 ALA A O 1
ATOM 1508 N N . PRO A 1 201 ? 4.941 2.937 19.616 1.00 86.38 201 PRO A N 1
ATOM 1509 C CA . PRO A 1 201 ? 3.770 3.377 20.367 1.00 86.38 201 PRO A CA 1
ATOM 1510 C C . PRO A 1 201 ? 4.166 3.879 21.764 1.00 86.38 201 PRO A C 1
ATOM 1512 O O . PRO A 1 201 ? 5.065 3.307 22.385 1.00 86.38 201 PRO A O 1
ATOM 1515 N N . GLN A 1 202 ? 3.508 4.946 22.228 1.00 73.31 202 GLN A N 1
ATOM 1516 C CA . GLN A 1 202 ? 3.652 5.466 23.595 1.00 73.31 202 GLN A CA 1
ATOM 1517 C C . GLN A 1 202 ? 2.868 4.634 24.608 1.00 73.31 202 GLN A C 1
ATOM 1519 O O . GLN A 1 202 ? 1.796 4.105 24.230 1.00 73.31 202 GLN A O 1
#

Radius of gyration: 18.22 Å; Cα contacts (8 Å, |Δi|>4): 438; chains: 1; bounding box: 41×33×72 Å

Nearest PDB structures (foldseek):
  5ier-assembly4_D  TM=6.881E-01  e=3.513E-02  synthetic construct
  2qiy-assembly1_A  TM=5.534E-01  e=3.851E-01  Saccharomyces cerevisiae
  7mqa-assembly1_LH  TM=3.374E-01  e=3.720E-02  Homo sapiens
  2imj-assembly2_D  TM=4.878E-01  e=1.429E+00  Pseudomonas protegens Pf-5
  3nm7-assembly2_D  TM=6.523E-01  e=6.658E+00  Borreliella burgdorferi

Secondary structure (DSSP, 8-state):
---------PPPPPPHHHHHHHHHHHHHHH-HHHHHHHHEEEEEEEESSSEEEHHHHHTTPPPPSSPPEEEEEEEEE-TTSSEEEEEEEEE-TTS-EEEEEEEEEE-TTS-EEEEEEEEEEESSPPP--SS-EEEEPP-SS-PPPPPP---SSS-EEEEE-TTSSEEEEEEE-TTS-EEEEEEEE-SSSEEEEEEEEEPPP-

Mean predicted aligned error: 4.74 Å